Protein AF-A0A7Y5UT46-F1 (afdb_monomer)

Radius of gyration: 18.59 Å; Cα contacts (8 Å, |Δi|>4): 568; chains: 1; bounding box: 42×42×52 Å

Nearest PDB structures (foldseek):
  1jqe-assembly1_A  TM=3.573E-01  e=1.215E-02  Homo sapiens
  2ifu-assembly4_D  TM=5.008E-01  e=1.917E+00  Danio rerio
  4l28-assembly1_C  TM=3.908E-01  e=3.445E+00  Homo sapiens
  3pc3-assembly1_A  TM=3.749E-01  e=6.191E+00  Drosophila melanogaster
  4coo-assembly1_A  TM=2.988E-01  e=4.743E+00  Homo sapiens

Secondary structure (DSSP, 8-state):
-PPPGGGG-----TT---SS-HHHHHHHHHIIIII--SSSEEEEE--TTSHHHHHHHHHHHHH-TT-S--EEEEE--B--HHHHTTS---PPTT-B-HHHHHHHTTT-TTTEEEEE-BPP----TT-THIIIII----TTPPBP---S---EEEEEESS--SHHHHHHHHHHHGGGBPTTT-EEEETTTT-TT-THHHHHHHTTGGGEEEEEE-SSSS-EEEEE-SPPPHHHHHTS-S-GGG--HHHHHHHHHHHHHHHHHTT-HHHHHHHHHHHHHHHHHTT-HHHHHHHHHHHHTT-S-TT--

pLDDT: mean 93.0, std 8.54, range [52.56, 98.88]

Mean predicted aligned error: 4.19 Å

Structure (mmCIF, N/CA/C/O backbone):
data_AF-A0A7Y5UT46-F1
#
_entry.id   AF-A0A7Y5UT46-F1
#
loop_
_atom_site.group_PDB
_atom_site.id
_atom_site.type_symbol
_atom_site.label_atom_id
_atom_site.label_alt_id
_atom_site.label_comp_id
_atom_site.label_asym_id
_atom_site.label_entity_id
_atom_site.label_seq_id
_atom_site.pdbx_PDB_ins_code
_atom_site.Cartn_x
_atom_site.Cartn_y
_atom_site.Cartn_z
_atom_site.occupancy
_atom_site.B_iso_or_equiv
_atom_site.auth_seq_id
_atom_site.auth_comp_id
_atom_site.auth_asym_id
_atom_site.auth_atom_id
_atom_site.pdbx_PDB_model_num
ATOM 1 N N . MET A 1 1 ? -13.736 21.724 -7.686 1.00 54.66 1 MET A N 1
ATOM 2 C CA . MET A 1 1 ? -13.590 20.339 -7.199 1.00 54.66 1 MET A CA 1
ATOM 3 C C . MET A 1 1 ? -14.747 20.052 -6.265 1.00 54.66 1 MET A C 1
ATOM 5 O O . MET A 1 1 ? -15.107 20.945 -5.501 1.00 54.66 1 MET A O 1
ATOM 9 N N . LYS A 1 2 ? -15.369 18.870 -6.353 1.00 62.28 2 LYS A N 1
ATOM 10 C CA . LYS A 1 2 ? -16.286 18.427 -5.295 1.00 62.28 2 LYS A CA 1
ATOM 11 C C . LYS A 1 2 ? -15.441 18.244 -4.038 1.00 62.28 2 LYS A C 1
ATOM 13 O O . LYS A 1 2 ? -14.390 17.622 -4.093 1.00 62.28 2 LYS A O 1
ATOM 18 N N . ARG A 1 3 ? -15.865 18.849 -2.936 1.00 80.06 3 ARG A N 1
ATOM 19 C CA . ARG A 1 3 ? -15.143 18.780 -1.670 1.00 80.06 3 ARG A CA 1
ATOM 20 C C . ARG A 1 3 ? -15.202 17.339 -1.153 1.00 80.06 3 ARG A C 1
ATOM 22 O O . ARG A 1 3 ? -16.297 16.804 -0.995 1.00 80.06 3 ARG A O 1
ATOM 29 N N . THR A 1 4 ? -14.050 16.704 -0.944 1.00 90.12 4 THR A N 1
ATOM 30 C CA . THR A 1 4 ? -13.992 15.321 -0.451 1.00 90.12 4 THR A CA 1
ATOM 31 C C . THR A 1 4 ? -14.428 15.256 1.019 1.00 90.12 4 THR A C 1
ATOM 33 O O . THR A 1 4 ? -14.221 16.232 1.753 1.00 90.12 4 THR A O 1
ATOM 36 N N . PRO A 1 5 ? -15.007 14.138 1.496 1.00 91.12 5 PRO A N 1
ATOM 37 C CA . PRO A 1 5 ? -15.435 14.005 2.892 1.00 91.12 5 PRO A CA 1
ATOM 38 C C . PRO A 1 5 ? -14.303 14.220 3.910 1.00 91.12 5 PRO A C 1
ATOM 40 O O . PRO A 1 5 ? -14.518 14.839 4.950 1.00 91.12 5 PRO A O 1
ATOM 43 N N . TRP A 1 6 ? -13.086 13.774 3.584 1.00 93.56 6 TRP A N 1
ATOM 44 C CA . TRP A 1 6 ? -11.901 13.921 4.436 1.00 93.56 6 TRP A CA 1
ATOM 45 C C . TRP A 1 6 ? -11.276 15.320 4.401 1.00 93.56 6 TRP A C 1
ATOM 47 O O . TRP A 1 6 ? -10.472 15.646 5.264 1.00 93.56 6 TRP A O 1
ATOM 57 N N . SER A 1 7 ? -11.655 16.199 3.467 1.00 87.44 7 SER A N 1
ATOM 58 C CA . SER A 1 7 ? -11.121 17.576 3.427 1.00 87.44 7 SER A CA 1
ATOM 59 C C . SER A 1 7 ? -11.486 18.421 4.656 1.00 87.44 7 SER A C 1
ATOM 61 O O . SER A 1 7 ? -10.862 19.450 4.907 1.00 87.44 7 SER A O 1
ATOM 63 N N . ALA A 1 8 ? -12.525 18.024 5.394 1.00 81.88 8 ALA A N 1
ATOM 64 C CA . ALA A 1 8 ? -12.925 18.648 6.651 1.00 81.88 8 ALA A CA 1
ATOM 65 C C . ALA A 1 8 ? -12.247 18.011 7.876 1.00 81.88 8 ALA A C 1
ATOM 67 O O . ALA A 1 8 ? -12.458 18.485 8.989 1.00 81.88 8 ALA A O 1
ATOM 68 N N . ASP A 1 9 ? -11.475 16.940 7.685 1.00 80.50 9 ASP A N 1
ATOM 69 C CA . ASP A 1 9 ? -10.826 16.217 8.766 1.00 80.50 9 ASP A CA 1
ATOM 70 C C . ASP A 1 9 ? -9.501 16.904 9.150 1.00 80.50 9 ASP A C 1
ATOM 72 O O . ASP A 1 9 ? -8.590 17.000 8.313 1.00 80.50 9 ASP A O 1
ATOM 76 N N . PRO A 1 10 ? -9.378 17.423 10.387 1.00 72.88 10 PRO A N 1
ATOM 77 C CA . PRO A 1 10 ? -8.214 18.189 10.803 1.00 72.88 10 PRO A CA 1
ATOM 78 C C . PRO A 1 10 ? -7.013 17.307 11.164 1.00 72.88 10 PRO A C 1
ATOM 80 O O . PRO A 1 10 ? -6.005 17.875 11.579 1.00 72.88 10 PRO A O 1
ATOM 83 N N . SER A 1 11 ? -7.094 15.972 11.037 1.00 74.38 11 SER A N 1
ATOM 84 C CA . SER A 1 11 ? -6.019 15.073 11.467 1.00 74.38 11 SER A CA 1
ATOM 85 C C . SER A 1 11 ? -4.664 15.442 10.853 1.00 74.38 11 SER A C 1
ATOM 87 O O . SER A 1 11 ? -4.517 15.757 9.661 1.00 74.38 11 SER A O 1
ATOM 89 N N . ARG A 1 12 ? -3.659 15.437 11.726 1.00 75.94 12 ARG A N 1
ATOM 90 C CA . ARG A 1 12 ? -2.253 15.688 11.430 1.00 75.94 12 ARG A CA 1
ATOM 91 C C . ARG A 1 12 ? -1.448 14.740 12.296 1.00 75.94 12 ARG A C 1
ATOM 93 O O . ARG A 1 12 ? -1.655 14.703 13.502 1.00 75.94 12 ARG A O 1
ATOM 100 N N . VAL A 1 13 ? -0.466 14.069 11.707 1.00 81.38 13 VAL A N 1
ATOM 101 C CA . VAL A 1 13 ? 0.446 13.175 12.447 1.00 81.38 13 VAL A CA 1
ATOM 102 C C . VAL A 1 13 ? 1.475 13.932 13.303 1.00 81.38 13 VAL A C 1
ATOM 104 O O . VAL A 1 13 ? 2.419 13.339 13.815 1.00 81.38 13 VAL A O 1
ATOM 107 N N . GLY A 1 14 ? 1.300 15.250 13.466 1.00 81.31 14 GLY A N 1
ATOM 108 C CA . GLY A 1 14 ? 2.169 16.114 14.258 1.00 81.31 14 GLY A CA 1
ATOM 109 C C . GLY A 1 14 ? 3.625 16.043 13.802 1.00 81.31 14 GLY A C 1
ATOM 110 O O . GLY A 1 14 ? 3.933 16.315 12.643 1.00 81.31 14 GLY A O 1
ATOM 111 N N . GLU A 1 15 ? 4.498 15.689 14.742 1.00 84.81 15 GLU A N 1
ATOM 112 C CA . GLU A 1 15 ? 5.952 15.602 14.572 1.00 84.81 15 GLU A CA 1
ATOM 113 C C . GLU A 1 15 ? 6.430 14.252 14.017 1.00 84.81 15 GLU A C 1
ATOM 115 O O . GLU A 1 15 ? 7.624 14.088 13.779 1.00 84.81 15 GLU A O 1
ATOM 120 N N . ILE A 1 16 ? 5.533 13.277 13.815 1.00 94.50 16 ILE A N 1
ATOM 121 C CA . ILE A 1 16 ? 5.910 11.955 13.306 1.00 94.50 16 ILE A CA 1
ATOM 122 C C . ILE A 1 16 ? 6.376 12.106 11.853 1.00 94.50 16 ILE A C 1
ATOM 124 O O . ILE A 1 16 ? 5.564 12.479 10.995 1.00 94.50 16 ILE A O 1
ATOM 128 N N . PRO A 1 17 ? 7.643 11.788 11.527 1.00 95.12 17 PRO A N 1
ATOM 129 C CA . PRO A 1 17 ? 8.081 11.806 10.143 1.00 95.12 17 PRO A CA 1
ATOM 130 C C . PRO A 1 17 ? 7.271 10.798 9.328 1.00 95.12 17 PRO A C 1
ATOM 132 O O . PRO A 1 17 ? 7.061 9.656 9.743 1.00 95.12 17 PRO A O 1
ATOM 135 N N . THR A 1 18 ? 6.788 11.223 8.164 1.00 94.75 18 THR A N 1
ATOM 136 C CA . THR A 1 18 ? 5.973 10.372 7.301 1.00 94.75 18 THR A CA 1
ATOM 137 C C . THR A 1 18 ? 6.134 10.731 5.828 1.00 94.75 18 THR A C 1
ATOM 139 O O . THR A 1 18 ? 6.461 11.869 5.493 1.00 94.75 18 THR A O 1
ATOM 142 N N . MET A 1 19 ? 5.886 9.755 4.953 1.00 93.44 19 MET A N 1
ATOM 143 C CA . MET A 1 19 ? 5.909 9.923 3.496 1.00 93.44 19 MET A CA 1
ATOM 144 C C . MET A 1 19 ? 4.505 10.062 2.887 1.00 93.44 19 MET A C 1
ATOM 146 O O . MET A 1 19 ? 4.391 10.298 1.687 1.00 93.44 19 MET A O 1
ATOM 150 N N . ILE A 1 20 ? 3.440 9.988 3.697 1.00 94.38 20 ILE A N 1
ATOM 151 C CA . ILE A 1 20 ? 2.074 10.255 3.230 1.00 94.38 20 ILE A CA 1
ATOM 152 C C . ILE A 1 20 ? 1.758 11.750 3.216 1.00 94.38 20 ILE A C 1
ATOM 154 O O . ILE A 1 20 ? 2.126 12.519 4.113 1.00 94.38 20 ILE A O 1
ATOM 158 N N . SER A 1 21 ? 1.012 12.167 2.199 1.00 94.12 21 SER A N 1
ATOM 159 C CA . SER A 1 21 ? 0.551 13.544 2.053 1.00 94.12 21 SER A CA 1
ATOM 160 C C . SER A 1 21 ? -0.389 13.973 3.186 1.00 94.12 21 SER A C 1
ATOM 162 O O . SER A 1 21 ? -1.015 13.162 3.869 1.00 94.12 21 SER A O 1
ATOM 164 N N . ARG A 1 22 ? -0.579 15.290 3.345 1.00 92.81 22 ARG A N 1
ATOM 165 C CA . ARG A 1 22 ? -1.589 15.830 4.276 1.00 92.81 22 ARG A CA 1
ATOM 166 C C . ARG A 1 22 ? -3.005 15.359 3.953 1.00 92.81 22 ARG A C 1
ATOM 168 O O . ARG A 1 22 ? -3.825 15.255 4.858 1.00 92.81 22 ARG A O 1
ATOM 175 N N . GLU A 1 23 ? -3.301 15.132 2.675 1.00 94.50 23 GLU A N 1
ATOM 176 C CA . GLU A 1 23 ? -4.603 14.608 2.276 1.00 94.50 23 GLU A CA 1
ATOM 177 C C . GLU A 1 23 ? -4.755 13.147 2.691 1.00 94.50 23 GLU A C 1
ATOM 179 O O . GLU A 1 23 ? -5.797 12.788 3.225 1.00 94.50 23 GLU A O 1
ATOM 184 N N . GLU A 1 24 ? -3.721 12.326 2.507 1.00 96.44 24 GLU A N 1
ATOM 185 C CA . GLU A 1 24 ? -3.727 10.927 2.940 1.00 96.44 24 GLU A CA 1
ATOM 186 C C . GLU A 1 24 ? -3.838 10.797 4.459 1.00 96.44 24 GLU A C 1
ATOM 188 O O . GLU A 1 24 ? -4.589 9.952 4.930 1.00 96.44 24 GLU A O 1
ATOM 193 N N . GLN A 1 25 ? -3.200 11.681 5.231 1.00 96.62 25 GLN A N 1
ATOM 194 C CA . GLN A 1 25 ? -3.382 11.732 6.688 1.00 96.62 25 GLN A CA 1
ATOM 195 C C . GLN A 1 25 ? -4.853 11.968 7.068 1.00 96.62 25 GLN A C 1
ATOM 197 O O . GLN A 1 25 ? -5.456 11.173 7.792 1.00 96.62 25 GLN A O 1
ATOM 202 N N . SER A 1 26 ? -5.464 13.026 6.520 1.00 96.25 26 SER A N 1
ATOM 203 C CA . SER A 1 26 ? -6.887 13.325 6.726 1.00 96.25 26 SER A CA 1
ATOM 204 C C . SER A 1 26 ? -7.791 12.185 6.231 1.00 96.25 26 SER A C 1
ATOM 206 O O . SER A 1 26 ? -8.792 11.864 6.872 1.00 96.25 26 SER A O 1
ATOM 208 N N . TYR A 1 27 ? -7.442 11.552 5.106 1.00 97.69 27 TYR A N 1
ATOM 209 C CA . TYR A 1 27 ? -8.176 10.426 4.536 1.00 97.69 27 TYR A CA 1
ATOM 210 C C . TYR A 1 27 ? -8.149 9.199 5.445 1.00 97.69 27 TYR A C 1
ATOM 212 O O . TYR A 1 27 ? -9.208 8.652 5.731 1.00 97.69 27 TYR A O 1
ATOM 220 N N . LEU A 1 28 ? -6.976 8.783 5.924 1.00 98.31 28 LEU A N 1
ATOM 221 C CA . LEU A 1 28 ? -6.819 7.597 6.767 1.00 98.31 28 LEU A CA 1
ATOM 222 C C . LEU A 1 28 ? -7.512 7.769 8.124 1.00 98.31 28 LEU A C 1
ATOM 224 O O . LEU A 1 28 ? -8.179 6.844 8.589 1.00 98.31 28 LEU A O 1
ATOM 228 N N . HIS A 1 29 ? -7.452 8.965 8.715 1.00 98.00 29 HIS A N 1
ATOM 229 C CA . HIS A 1 29 ? -8.226 9.263 9.919 1.00 98.00 29 HIS A CA 1
ATOM 230 C C . HIS A 1 29 ? -9.735 9.202 9.656 1.00 98.00 29 HIS A C 1
ATOM 232 O O . HIS A 1 29 ? -10.470 8.503 10.359 1.00 98.00 29 HIS A O 1
ATOM 238 N N . TRP A 1 30 ? -10.214 9.860 8.596 1.00 97.81 30 TRP A N 1
ATOM 239 C CA . TRP A 1 30 ? -11.621 9.799 8.201 1.00 97.81 30 TRP A CA 1
ATOM 240 C C . TRP A 1 30 ? -12.082 8.364 7.898 1.00 97.81 30 TRP A C 1
ATOM 242 O O . TRP A 1 30 ? -13.202 7.986 8.256 1.00 97.81 30 TRP A O 1
ATOM 252 N N . LEU A 1 31 ? -11.227 7.559 7.266 1.00 98.19 31 LEU A N 1
ATOM 253 C CA . LEU A 1 31 ? -11.483 6.168 6.919 1.00 98.19 31 LEU A CA 1
ATOM 254 C C . LEU A 1 31 ? -11.697 5.333 8.187 1.00 98.19 31 LEU A C 1
ATOM 256 O O . LEU A 1 31 ? -12.746 4.702 8.327 1.00 98.19 31 LEU A O 1
ATOM 260 N N . GLY A 1 32 ? -10.757 5.397 9.136 1.00 97.81 32 GLY A N 1
ATOM 261 C CA . GLY A 1 32 ? -10.873 4.722 10.431 1.00 97.81 32 GLY A CA 1
ATOM 262 C C . GLY A 1 32 ? -12.073 5.207 11.250 1.00 97.81 32 GLY A C 1
ATOM 263 O O . GLY A 1 32 ? -12.734 4.413 11.911 1.00 97.81 32 GLY A O 1
ATOM 264 N N . ARG A 1 33 ? -12.414 6.499 11.161 1.00 97.44 33 ARG A N 1
ATOM 265 C CA . ARG A 1 33 ? -13.532 7.089 11.912 1.00 97.44 33 ARG A CA 1
ATOM 266 C C . ARG A 1 33 ? -14.907 6.738 11.361 1.00 97.44 33 ARG A C 1
ATOM 268 O O . ARG A 1 33 ? -15.854 6.596 12.129 1.00 97.44 33 ARG A O 1
ATOM 275 N N . THR A 1 34 ? -15.049 6.694 10.038 1.00 96.94 34 THR A N 1
ATOM 276 C CA . THR A 1 34 ? -16.374 6.705 9.390 1.00 96.94 34 THR A CA 1
ATOM 277 C C . THR A 1 34 ? -16.669 5.478 8.544 1.00 96.94 34 THR A C 1
ATOM 279 O O . THR A 1 34 ? -17.839 5.141 8.365 1.00 96.94 34 THR A O 1
ATOM 282 N N . GLN A 1 35 ? -15.638 4.827 8.001 1.00 97.81 35 GLN A N 1
ATOM 283 C CA . GLN A 1 35 ? -15.809 3.681 7.110 1.00 97.81 35 GLN A CA 1
ATOM 284 C C . GLN A 1 35 ? -15.605 2.358 7.832 1.00 97.81 35 GLN A C 1
ATOM 286 O O . GLN A 1 35 ? -16.282 1.396 7.482 1.00 97.81 35 GLN A O 1
ATOM 291 N N . TRP A 1 36 ? -14.737 2.321 8.844 1.00 98.31 36 TRP A N 1
ATOM 292 C CA . TRP A 1 36 ? -14.593 1.159 9.712 1.00 98.31 36 TRP A CA 1
ATOM 293 C C . TRP A 1 36 ? -15.792 1.015 10.661 1.00 98.31 36 TRP A C 1
ATOM 295 O O . TRP A 1 36 ? -16.186 1.943 11.374 1.00 98.31 36 TRP A O 1
ATOM 305 N N . ARG A 1 37 ? -16.399 -0.170 10.661 1.00 97.38 37 ARG A N 1
ATOM 306 C CA . ARG A 1 37 ? -17.644 -0.499 11.361 1.00 97.38 37 ARG A CA 1
ATOM 307 C C . ARG A 1 37 ? -17.446 -1.484 12.504 1.00 97.38 37 ARG A C 1
ATOM 309 O O . ARG A 1 37 ? -18.444 -1.817 13.139 1.00 97.38 37 ARG A O 1
ATOM 316 N N . ASP A 1 38 ? -16.207 -1.867 12.804 1.00 97.75 38 ASP A N 1
ATOM 317 C CA . ASP A 1 38 ? -15.870 -2.882 13.809 1.00 97.75 38 ASP A CA 1
ATOM 318 C C . ASP A 1 38 ? -16.465 -4.265 13.464 1.00 97.75 38 ASP A C 1
ATOM 320 O O . ASP A 1 38 ? -16.885 -5.026 14.331 1.00 97.75 38 ASP A O 1
ATOM 324 N N . GLN A 1 39 ? -16.523 -4.586 12.166 1.00 96.75 39 GLN A N 1
ATOM 325 C CA . GLN A 1 39 ? -16.901 -5.904 11.632 1.00 96.75 39 GLN A CA 1
ATOM 326 C C . GLN A 1 39 ? -15.683 -6.784 11.315 1.00 96.75 39 GLN A C 1
ATOM 328 O O . GLN A 1 39 ? -15.845 -7.911 10.846 1.00 96.75 39 GLN A O 1
ATOM 333 N N . GLY A 1 40 ? -14.483 -6.257 11.548 1.00 97.94 40 GLY A N 1
ATOM 334 C CA . GLY A 1 40 ? -13.207 -6.933 11.401 1.00 97.94 40 GLY A CA 1
ATOM 335 C C . GLY A 1 40 ? -12.044 -6.009 11.749 1.00 97.94 40 GLY A C 1
ATOM 336 O O . GLY A 1 40 ? -12.226 -4.817 12.019 1.00 97.94 40 GLY A O 1
ATOM 337 N N . HIS A 1 41 ? -10.838 -6.564 11.739 1.00 98.62 41 HIS A N 1
ATOM 338 C CA . HIS A 1 41 ? -9.609 -5.825 12.009 1.00 98.62 41 HIS A CA 1
ATOM 339 C C . HIS A 1 41 ? -9.274 -4.846 10.890 1.00 98.62 41 HIS A C 1
ATOM 341 O O . HIS A 1 41 ? -9.640 -5.037 9.726 1.00 98.62 41 HIS A O 1
ATOM 347 N N . VAL A 1 42 ? -8.523 -3.813 11.257 1.00 98.81 42 VAL A N 1
ATOM 348 C CA . VAL A 1 42 ? -7.741 -3.044 10.291 1.00 98.81 42 VAL A CA 1
ATOM 349 C C . VAL A 1 42 ? -6.355 -3.674 10.252 1.00 98.81 42 VAL A C 1
ATOM 351 O O . VAL A 1 42 ? -5.756 -3.896 11.301 1.00 98.81 42 VAL A O 1
ATOM 354 N N . VAL A 1 43 ? -5.859 -3.991 9.063 1.00 98.81 43 VAL A N 1
ATOM 355 C CA . VAL A 1 43 ? -4.526 -4.552 8.837 1.00 98.81 43 VAL A CA 1
ATOM 356 C C . VAL A 1 43 ? -3.727 -3.558 8.015 1.00 98.81 43 VAL A C 1
ATOM 358 O O . VAL A 1 43 ? -4.121 -3.226 6.904 1.00 98.81 43 VAL A O 1
ATOM 361 N N . GLU A 1 44 ? -2.616 -3.086 8.559 1.00 98.81 44 GLU A N 1
ATOM 362 C CA . GLU A 1 44 ? -1.668 -2.193 7.906 1.00 98.81 44 GLU A CA 1
ATOM 363 C C . GLU A 1 44 ? -0.362 -2.936 7.631 1.00 98.81 44 GLU A C 1
ATOM 365 O O . GLU A 1 44 ? 0.232 -3.542 8.524 1.00 98.81 44 GLU A O 1
ATOM 370 N N . ILE A 1 45 ? 0.094 -2.861 6.386 1.00 98.19 45 ILE A N 1
ATOM 371 C CA . ILE A 1 45 ? 1.372 -3.403 5.939 1.00 98.19 45 ILE A CA 1
ATOM 372 C C . ILE A 1 45 ? 2.287 -2.222 5.641 1.00 98.19 45 ILE A C 1
ATOM 374 O O . ILE A 1 45 ? 1.953 -1.439 4.757 1.00 98.19 45 ILE A O 1
ATOM 378 N N . GLY A 1 46 ? 3.434 -2.121 6.313 1.00 96.69 46 GLY A N 1
ATOM 379 C CA . GLY A 1 46 ? 4.430 -1.063 6.096 1.00 96.69 46 GLY A CA 1
ATOM 380 C C . GLY A 1 46 ? 4.114 0.285 6.761 1.00 96.69 46 GLY A C 1
ATOM 381 O O . GLY A 1 46 ? 3.956 1.269 6.052 1.00 96.69 46 GLY A O 1
ATOM 382 N N . PRO A 1 47 ? 4.032 0.373 8.099 1.00 96.94 47 PRO A N 1
ATOM 383 C CA . PRO A 1 47 ? 3.774 1.618 8.835 1.00 96.94 47 PRO A CA 1
ATOM 384 C C . PRO A 1 47 ? 4.920 2.646 8.851 1.00 96.94 47 PRO A C 1
ATOM 386 O O . PRO A 1 47 ? 4.708 3.803 9.240 1.00 96.94 47 PRO A O 1
ATOM 389 N N . TRP A 1 48 ? 6.156 2.217 8.563 1.00 96.94 48 TRP A N 1
ATOM 390 C CA . TRP A 1 48 ? 7.382 2.971 8.851 1.00 96.94 48 TRP A CA 1
ATOM 391 C C . TRP A 1 48 ? 7.371 3.585 10.270 1.00 96.94 48 TRP A C 1
ATOM 393 O O . TRP A 1 48 ? 7.165 2.879 11.253 1.00 96.94 48 TRP A O 1
ATOM 403 N N . LEU A 1 49 ? 7.567 4.899 10.415 1.00 97.75 49 LEU A N 1
ATOM 404 C CA . LEU A 1 49 ? 7.586 5.593 11.709 1.00 97.75 49 LEU A CA 1
ATOM 405 C C . LEU A 1 49 ? 6.193 5.864 12.306 1.00 97.75 49 LEU A C 1
ATOM 407 O O . LEU A 1 49 ? 6.115 6.484 13.367 1.00 97.75 49 LEU A O 1
ATOM 411 N N . GLY A 1 50 ? 5.118 5.371 11.678 1.00 97.81 50 GLY A N 1
ATOM 412 C CA . GLY A 1 50 ? 3.778 5.294 12.267 1.00 97.81 50 GLY A CA 1
ATOM 413 C C . GLY A 1 50 ? 2.840 6.447 11.925 1.00 97.81 50 GLY A C 1
ATOM 414 O O . GLY A 1 50 ? 1.828 6.620 12.598 1.00 97.81 50 GLY A O 1
ATOM 415 N N . GLY A 1 51 ? 3.139 7.245 10.895 1.00 97.38 51 GLY A N 1
ATOM 416 C CA . GLY A 1 51 ? 2.266 8.350 10.481 1.00 97.38 51 GLY A CA 1
ATOM 417 C C . GLY A 1 51 ? 0.869 7.870 10.062 1.00 97.38 51 GLY A C 1
ATOM 418 O O . GLY A 1 51 ? -0.138 8.304 10.619 1.00 97.38 51 GLY A O 1
ATOM 419 N N . SER A 1 52 ? 0.795 6.924 9.128 1.00 97.88 52 SER A N 1
ATOM 420 C CA . SER A 1 52 ? -0.468 6.298 8.716 1.00 97.88 52 SER A CA 1
ATOM 421 C C . SER A 1 52 ? -1.143 5.548 9.866 1.00 97.88 52 SER A C 1
ATOM 423 O O . SER A 1 52 ? -2.347 5.714 10.082 1.00 97.88 52 SER A O 1
ATOM 425 N N . THR A 1 53 ? -0.358 4.813 10.658 1.00 98.50 53 THR A N 1
ATOM 426 C CA . THR A 1 53 ? -0.829 4.093 11.845 1.00 98.50 53 THR A CA 1
ATOM 427 C C . THR A 1 53 ? -1.522 5.024 12.835 1.00 98.50 53 THR A C 1
ATOM 429 O O . THR A 1 53 ? -2.605 4.705 13.322 1.00 98.50 53 THR A O 1
ATOM 432 N N . ARG A 1 54 ? -0.934 6.197 13.111 1.00 97.44 54 ARG A N 1
ATOM 433 C CA . ARG A 1 54 ? -1.503 7.207 14.010 1.00 97.44 54 ARG A CA 1
ATOM 434 C C . ARG A 1 54 ? -2.846 7.705 13.495 1.00 97.44 54 ARG A C 1
ATOM 436 O O . ARG A 1 54 ? -3.812 7.695 14.252 1.00 97.44 54 ARG A O 1
ATOM 443 N N . CYS A 1 55 ? -2.927 8.069 12.214 1.00 97.62 55 CYS A N 1
ATOM 444 C CA . CYS A 1 55 ? -4.179 8.506 11.598 1.00 97.62 55 CYS A CA 1
ATOM 445 C C . CYS A 1 55 ? -5.275 7.441 11.721 1.00 97.62 55 CYS A C 1
ATOM 447 O O . CYS A 1 55 ? -6.379 7.755 12.165 1.00 97.62 55 CYS A O 1
ATOM 449 N N . LEU A 1 56 ? -4.976 6.187 11.364 1.00 98.25 56 LEU A N 1
ATOM 450 C CA . LEU A 1 56 ? -5.934 5.084 11.460 1.00 98.25 56 LEU A CA 1
ATOM 451 C C . LEU A 1 56 ? -6.374 4.847 12.909 1.00 98.25 56 LEU A C 1
ATOM 453 O O . LEU A 1 56 ? -7.573 4.794 13.173 1.00 98.25 56 LEU A O 1
ATOM 457 N N . ALA A 1 57 ? -5.430 4.748 13.848 1.00 97.50 57 ALA A N 1
ATOM 458 C CA . ALA A 1 57 ? -5.723 4.479 15.252 1.00 97.50 57 ALA A CA 1
ATOM 459 C C . ALA A 1 57 ? -6.568 5.587 15.899 1.00 97.50 57 ALA A C 1
ATOM 461 O O . ALA A 1 57 ? -7.571 5.285 16.547 1.00 97.50 57 ALA A O 1
ATOM 462 N N . GLU A 1 58 ? -6.212 6.858 15.691 1.00 96.62 58 GLU A N 1
ATOM 463 C CA . GLU A 1 58 ? -6.986 8.002 16.189 1.00 96.62 58 GLU A CA 1
ATOM 464 C C . GLU A 1 58 ? -8.381 8.049 15.556 1.00 96.62 58 GLU A C 1
ATOM 466 O O . GLU A 1 58 ? -9.372 8.241 16.261 1.00 96.62 58 GLU A O 1
ATOM 471 N N . GLY A 1 59 ? -8.479 7.789 14.248 1.00 96.94 59 GLY A N 1
ATOM 472 C CA . GLY A 1 59 ? -9.758 7.720 13.548 1.00 96.94 59 GLY A CA 1
ATOM 473 C C . GLY A 1 59 ? -10.663 6.637 14.132 1.00 96.94 59 GLY A C 1
ATOM 474 O O . GLY A 1 59 ? -11.812 6.906 14.487 1.00 96.94 59 GLY A O 1
ATOM 475 N N . MET A 1 60 ? -10.130 5.425 14.299 1.00 97.62 60 MET A N 1
ATOM 476 C CA . MET A 1 60 ? -10.835 4.298 14.915 1.00 97.62 60 MET A CA 1
ATOM 477 C C . MET A 1 60 ? -11.308 4.628 16.335 1.00 97.62 60 MET A C 1
ATOM 479 O O . MET A 1 60 ? -12.468 4.376 16.657 1.00 97.62 60 MET A O 1
ATOM 483 N N . LEU A 1 61 ? -10.453 5.224 17.174 1.00 96.31 61 LEU A N 1
ATOM 484 C CA . LEU A 1 61 ? -10.809 5.628 18.540 1.00 96.31 61 LEU A CA 1
ATOM 485 C C . LEU A 1 61 ? -11.892 6.711 18.561 1.00 96.31 61 LEU A C 1
ATOM 487 O O . LEU A 1 61 ? -12.829 6.619 19.351 1.00 96.31 61 LEU A O 1
ATOM 491 N N . ALA A 1 62 ? -11.806 7.701 17.672 1.00 95.69 62 ALA A N 1
ATOM 492 C CA . ALA A 1 62 ? -12.798 8.765 17.558 1.00 95.69 62 ALA A CA 1
ATOM 493 C C . ALA A 1 62 ? -14.165 8.250 17.080 1.00 95.69 62 ALA A C 1
ATOM 495 O O . ALA A 1 62 ? -15.200 8.779 17.482 1.00 95.69 62 ALA A O 1
ATOM 496 N N . GLY A 1 63 ? -14.185 7.240 16.205 1.00 96.06 63 GLY A N 1
ATOM 497 C CA . GLY A 1 63 ? -15.421 6.645 15.697 1.00 96.06 63 GLY A CA 1
ATOM 498 C C . GLY A 1 63 ? -16.029 5.610 16.644 1.00 96.06 63 GLY A C 1
ATOM 499 O O . GLY A 1 63 ? -17.252 5.532 16.780 1.00 96.06 63 GLY A O 1
ATOM 500 N N . LYS A 1 64 ? -15.182 4.784 17.271 1.00 96.50 64 LYS A N 1
ATOM 501 C CA . LYS A 1 64 ? -15.578 3.634 18.095 1.00 96.50 64 LYS A CA 1
ATOM 502 C C . LYS A 1 64 ? -14.576 3.385 19.237 1.00 96.50 64 LYS A C 1
ATOM 504 O O . LYS A 1 64 ? -13.783 2.444 19.171 1.00 96.50 64 LYS A O 1
ATOM 509 N N . PRO A 1 65 ? -14.635 4.165 20.330 1.00 93.50 65 PRO A N 1
ATOM 510 C CA . PRO A 1 65 ? -13.662 4.061 21.421 1.00 93.50 65 PRO A CA 1
ATOM 511 C C . PRO A 1 65 ? -13.661 2.680 22.099 1.00 93.50 65 PRO A C 1
ATOM 513 O O . PRO A 1 65 ? -12.602 2.180 22.464 1.00 93.50 65 PRO A O 1
ATOM 516 N N . ALA A 1 66 ? -14.826 2.027 22.187 1.00 93.62 66 ALA A N 1
ATOM 517 C CA . ALA A 1 66 ? -15.013 0.715 22.816 1.00 93.62 66 ALA A CA 1
ATOM 518 C C . ALA A 1 66 ? -15.078 -0.459 21.812 1.00 93.62 66 ALA A C 1
ATOM 520 O O . ALA A 1 66 ? -15.684 -1.488 22.103 1.00 93.62 66 ALA A O 1
ATOM 521 N N . ALA A 1 67 ? -14.516 -0.302 20.610 1.00 95.19 67 ALA A N 1
ATOM 522 C CA . ALA A 1 67 ? -14.543 -1.350 19.590 1.00 95.19 67 ALA A CA 1
ATOM 523 C C . ALA A 1 67 ? -13.715 -2.586 19.963 1.00 95.19 67 ALA A C 1
ATOM 525 O O . ALA A 1 67 ? -12.639 -2.454 20.558 1.00 95.19 67 ALA A O 1
ATOM 526 N N . ARG A 1 68 ? -14.183 -3.758 19.518 1.00 95.69 68 ARG A N 1
ATOM 527 C CA . ARG A 1 68 ? -13.544 -5.062 19.744 1.00 95.69 68 ARG A CA 1
ATOM 528 C C . ARG A 1 68 ? -12.288 -5.241 18.895 1.00 95.69 68 ARG A C 1
ATOM 530 O O . ARG A 1 68 ? -11.268 -5.690 19.412 1.00 95.69 68 ARG A O 1
ATOM 537 N N . HIS A 1 69 ? -12.360 -4.947 17.599 1.00 97.75 69 HIS A N 1
ATOM 538 C CA . HIS A 1 69 ? -11.265 -5.244 16.682 1.00 97.75 69 HIS A CA 1
ATOM 539 C C . HIS A 1 69 ? -10.182 -4.159 16.737 1.00 97.75 69 HIS A C 1
ATOM 541 O O . HIS A 1 69 ? -10.415 -2.993 17.076 1.00 97.75 69 HIS A O 1
ATOM 547 N N . ARG A 1 70 ? -8.953 -4.565 16.426 1.00 97.94 70 ARG A N 1
ATOM 548 C CA . ARG A 1 70 ? -7.733 -3.761 16.595 1.00 97.94 70 ARG A CA 1
ATOM 549 C C . ARG A 1 70 ? -7.089 -3.431 15.251 1.00 97.94 70 ARG A C 1
ATOM 551 O O . ARG A 1 70 ? -7.423 -4.035 14.232 1.00 97.94 70 ARG A O 1
ATOM 558 N N . LEU A 1 71 ? -6.153 -2.487 15.278 1.00 98.69 71 LEU A N 1
ATOM 559 C CA . LEU A 1 71 ? -5.254 -2.184 14.169 1.00 98.69 71 LEU A CA 1
ATOM 560 C C . LEU A 1 71 ? -4.022 -3.089 14.271 1.00 98.69 71 LEU A C 1
ATOM 562 O O . LEU A 1 71 ? -3.221 -2.934 15.188 1.00 98.69 71 LEU A O 1
ATOM 566 N N . HIS A 1 72 ? -3.884 -4.049 13.363 1.00 98.75 72 HIS A N 1
ATOM 567 C CA . HIS A 1 72 ? -2.713 -4.915 13.270 1.00 98.75 72 HIS A CA 1
ATOM 568 C C . HIS A 1 72 ? -1.732 -4.319 12.273 1.00 98.75 72 HIS A C 1
ATOM 570 O O . HIS A 1 72 ? -2.091 -4.072 11.127 1.00 98.75 72 HIS A O 1
ATOM 576 N N . VAL A 1 73 ? -0.502 -4.104 12.713 1.00 98.44 73 VAL A N 1
ATOM 577 C CA . VAL A 1 73 ? 0.531 -3.414 11.952 1.00 98.44 73 VAL A CA 1
ATOM 578 C C . VAL A 1 73 ? 1.696 -4.363 11.733 1.00 98.44 73 VAL A C 1
ATOM 580 O O . VAL A 1 73 ? 2.211 -4.923 12.700 1.00 98.44 73 VAL A O 1
ATOM 583 N N . PHE A 1 74 ? 2.113 -4.524 10.481 1.00 98.00 74 PHE A N 1
ATOM 584 C CA . PHE A 1 74 ? 3.158 -5.459 10.081 1.00 98.00 74 PHE A CA 1
ATOM 585 C C . PHE A 1 74 ? 4.307 -4.729 9.379 1.00 98.00 74 PHE A C 1
ATOM 587 O O . PHE A 1 74 ? 4.089 -4.035 8.385 1.00 98.00 74 PHE A O 1
ATOM 594 N N . ASP A 1 75 ? 5.529 -4.914 9.879 1.00 96.38 75 ASP A N 1
ATOM 595 C CA . ASP A 1 75 ? 6.772 -4.407 9.281 1.00 96.38 75 ASP A CA 1
ATOM 596 C C . ASP A 1 75 ? 7.956 -5.305 9.671 1.00 96.38 75 ASP A C 1
ATOM 598 O O . ASP A 1 75 ? 7.885 -6.039 10.658 1.00 96.38 75 ASP A O 1
ATOM 602 N N . ASN A 1 76 ? 9.077 -5.216 8.956 1.00 94.06 76 ASN A N 1
ATOM 603 C CA . ASN A 1 76 ? 10.328 -5.840 9.400 1.00 94.06 76 ASN A CA 1
ATOM 604 C C . ASN A 1 76 ? 11.115 -4.948 10.380 1.00 94.06 76 ASN A C 1
ATOM 606 O O . ASN A 1 76 ? 12.013 -5.430 11.084 1.00 94.06 76 ASN A O 1
ATOM 610 N N . PHE A 1 77 ? 10.728 -3.672 10.456 1.00 95.25 77 PHE A N 1
ATOM 611 C CA . PHE A 1 77 ? 11.296 -2.603 11.262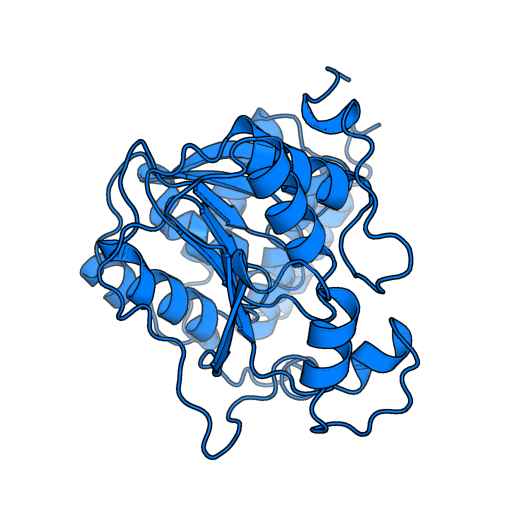 1.00 95.25 77 PHE A CA 1
ATOM 612 C C . PHE A 1 77 ? 12.778 -2.336 10.991 1.00 95.25 77 PHE A C 1
ATOM 614 O O .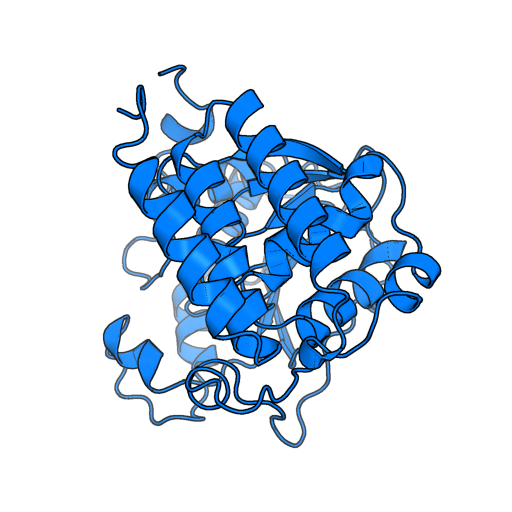 PHE A 1 77 ? 13.477 -1.840 11.870 1.00 95.25 77 PHE A O 1
ATOM 621 N N . LEU A 1 78 ? 13.276 -2.649 9.792 1.00 93.69 78 LEU A N 1
ATOM 622 C CA . LEU A 1 78 ? 14.676 -2.436 9.438 1.00 93.69 78 LEU A CA 1
ATOM 623 C C . LEU A 1 78 ? 14.903 -1.094 8.755 1.00 93.69 78 LEU A C 1
ATOM 625 O O . LEU A 1 78 ? 14.288 -0.769 7.739 1.00 93.69 78 LEU A O 1
ATOM 629 N N . TRP A 1 79 ? 15.850 -0.336 9.295 1.00 93.44 79 TRP A N 1
ATOM 630 C CA . TRP A 1 79 ? 16.273 0.926 8.721 1.00 93.44 79 TRP A CA 1
ATOM 631 C C . TRP A 1 79 ? 16.997 0.703 7.397 1.00 93.44 79 TRP A C 1
ATOM 633 O O . TRP A 1 79 ? 17.838 -0.189 7.272 1.00 93.44 79 TRP A O 1
ATOM 643 N N . ARG A 1 80 ? 16.686 1.529 6.403 1.00 90.56 80 ARG A N 1
ATOM 644 C CA . ARG A 1 80 ? 17.310 1.505 5.077 1.00 90.56 80 ARG A CA 1
ATOM 645 C C . ARG A 1 80 ? 17.898 2.875 4.783 1.00 90.56 80 ARG A C 1
ATOM 647 O O . ARG A 1 80 ? 17.348 3.880 5.218 1.00 90.56 80 ARG A O 1
ATOM 654 N N . GLU A 1 81 ? 18.983 2.921 4.016 1.00 89.06 81 GLU A N 1
ATOM 655 C CA . GLU A 1 81 ? 19.747 4.154 3.773 1.00 89.06 81 GLU A CA 1
ATOM 656 C C . GLU A 1 81 ? 18.873 5.309 3.260 1.00 89.06 81 GLU A C 1
ATOM 658 O O . GLU A 1 81 ? 18.973 6.436 3.742 1.00 89.06 81 GLU A O 1
ATOM 663 N N . PHE A 1 82 ? 17.938 5.026 2.347 1.00 88.31 82 PHE A N 1
ATOM 664 C CA . PHE A 1 82 ? 17.052 6.056 1.803 1.00 88.31 82 PHE A CA 1
ATOM 665 C C . PHE A 1 82 ? 16.145 6.704 2.864 1.00 88.31 82 PHE A C 1
ATOM 667 O O . PHE A 1 82 ? 15.710 7.837 2.664 1.00 88.31 82 PHE A O 1
ATOM 674 N N . MET A 1 83 ? 15.851 6.017 3.976 1.00 93.19 83 MET A N 1
ATOM 675 C CA . MET A 1 83 ? 14.972 6.525 5.036 1.00 93.19 83 MET A CA 1
ATOM 676 C C . MET A 1 83 ? 15.596 7.716 5.771 1.00 93.19 83 MET A C 1
ATOM 678 O O . MET A 1 83 ? 14.865 8.612 6.191 1.00 93.19 83 MET A O 1
ATOM 682 N N . GLU A 1 84 ? 16.930 7.785 5.845 1.00 93.06 84 GLU A N 1
ATOM 683 C CA . GLU A 1 84 ? 17.664 8.877 6.502 1.00 93.06 84 GLU A CA 1
ATOM 684 C C . GLU A 1 84 ? 17.371 10.237 5.855 1.00 93.06 84 GLU A C 1
ATOM 686 O O . GLU A 1 84 ? 17.268 11.258 6.534 1.00 93.06 84 GLU A O 1
ATOM 691 N N . LYS A 1 85 ? 17.125 10.246 4.538 1.00 91.50 85 LYS A N 1
ATOM 692 C CA . LYS A 1 85 ? 16.716 11.445 3.792 1.00 91.50 85 LYS A CA 1
ATOM 693 C C . LYS A 1 85 ? 15.381 12.019 4.282 1.00 91.50 85 LYS A C 1
ATOM 695 O O . LYS A 1 85 ? 15.154 13.222 4.157 1.00 91.50 85 LYS A O 1
ATOM 700 N N . TYR A 1 86 ? 14.488 11.168 4.781 1.00 91.94 86 TYR A N 1
ATOM 701 C CA . TYR A 1 86 ? 13.132 11.544 5.188 1.00 91.94 86 TYR A CA 1
ATOM 702 C C . TYR A 1 86 ? 12.998 11.731 6.701 1.00 91.94 86 TYR A C 1
ATOM 704 O O . TYR A 1 86 ? 12.140 12.491 7.147 1.00 91.94 86 TYR A O 1
ATOM 712 N N . ALA A 1 87 ? 13.840 11.064 7.489 1.00 94.88 87 ALA A N 1
ATOM 713 C CA . ALA A 1 87 ? 13.923 11.237 8.931 1.00 94.88 87 ALA A CA 1
ATOM 714 C C . ALA A 1 87 ? 15.368 10.988 9.394 1.00 94.88 87 ALA A C 1
ATOM 716 O O . ALA A 1 87 ? 15.778 9.829 9.442 1.00 94.88 87 ALA A O 1
ATOM 717 N N . PRO A 1 88 ? 16.131 12.040 9.746 1.00 93.25 88 PRO A N 1
ATOM 718 C CA . PRO A 1 88 ? 17.542 11.915 10.101 1.00 93.25 88 PRO A CA 1
ATOM 719 C C . PRO A 1 88 ? 17.701 11.374 11.529 1.00 93.25 88 PRO A C 1
ATOM 721 O O . PRO A 1 88 ? 17.940 12.123 12.478 1.00 93.25 88 PRO A O 1
ATOM 724 N N . LEU A 1 89 ? 17.465 10.073 11.704 1.00 93.06 89 LEU A N 1
ATOM 725 C CA . LEU A 1 89 ? 17.501 9.399 13.002 1.00 93.06 89 LEU A CA 1
ATOM 726 C C . LEU A 1 89 ? 18.911 8.939 13.392 1.00 93.06 89 LEU A C 1
ATOM 728 O O . LEU A 1 89 ? 19.105 8.527 14.536 1.00 93.06 89 LEU A O 1
ATOM 732 N N . GLY A 1 90 ? 19.879 8.987 12.470 1.00 94.69 90 GLY A N 1
ATOM 733 C CA . GLY A 1 90 ? 21.241 8.510 12.700 1.00 94.69 90 GLY A CA 1
ATOM 734 C C . GLY A 1 90 ? 21.329 6.992 12.873 1.00 94.69 90 GLY A C 1
ATOM 735 O O . GLY A 1 90 ? 22.260 6.496 13.508 1.00 94.69 90 GLY A O 1
ATOM 736 N N . LEU A 1 91 ? 20.349 6.247 12.353 1.00 94.38 91 LEU A N 1
ATOM 737 C CA . LEU A 1 91 ? 20.340 4.789 12.405 1.00 94.38 91 LEU A CA 1
ATOM 738 C C . LEU A 1 91 ? 21.183 4.223 11.256 1.00 94.38 91 LEU A C 1
ATOM 740 O O . LEU A 1 91 ? 21.092 4.667 10.113 1.00 94.38 91 LEU A O 1
ATOM 744 N N . ALA A 1 92 ? 21.995 3.208 11.546 1.00 92.62 92 ALA A N 1
ATOM 745 C CA . ALA A 1 92 ? 22.708 2.473 10.506 1.00 92.62 92 ALA A CA 1
ATOM 746 C C . ALA A 1 92 ? 21.731 1.595 9.693 1.00 92.62 92 ALA A C 1
ATOM 748 O O . ALA A 1 92 ? 20.754 1.095 10.263 1.00 92.62 92 ALA A O 1
ATOM 749 N N . PRO A 1 93 ? 21.979 1.346 8.392 1.00 90.12 93 PRO A N 1
ATOM 750 C CA . PRO A 1 93 ? 21.216 0.361 7.628 1.00 90.12 93 PRO A CA 1
ATOM 751 C C . PRO A 1 93 ? 21.163 -1.001 8.341 1.00 90.12 93 PRO A C 1
ATOM 753 O O . PRO A 1 93 ? 22.174 -1.490 8.842 1.00 90.12 93 PRO A O 1
ATOM 756 N N . GLY A 1 94 ? 19.973 -1.599 8.421 1.00 89.56 94 GLY A N 1
ATOM 757 C CA . GLY A 1 94 ? 19.704 -2.843 9.148 1.00 89.56 94 GLY A CA 1
ATOM 758 C C . GLY A 1 94 ? 19.418 -2.677 10.647 1.00 89.56 94 GLY A C 1
ATOM 759 O O . GLY A 1 94 ? 18.966 -3.631 11.280 1.00 89.56 94 GLY A O 1
ATOM 760 N N . ALA A 1 95 ? 19.617 -1.492 11.235 1.00 93.19 95 ALA A N 1
ATOM 761 C CA . ALA A 1 95 ? 19.208 -1.233 12.615 1.00 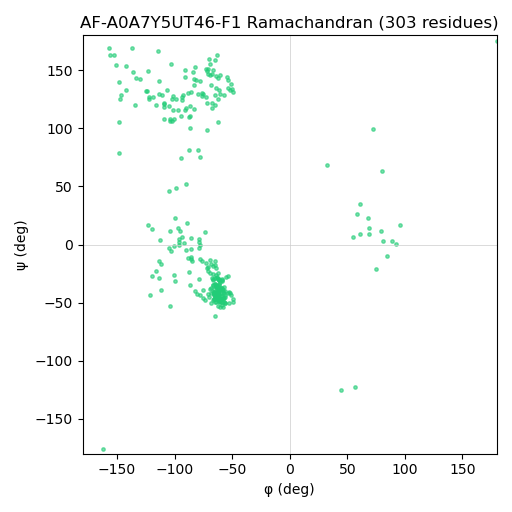93.19 95 ALA A CA 1
ATOM 762 C C . ALA A 1 95 ? 17.676 -1.248 12.751 1.00 93.19 95 ALA A C 1
ATOM 764 O O . ALA A 1 95 ? 16.955 -0.892 11.819 1.00 93.19 95 ALA A O 1
ATOM 765 N N . SER A 1 96 ? 17.166 -1.635 13.924 1.00 94.81 96 SER A N 1
ATOM 766 C CA . SER A 1 96 ? 15.721 -1.605 14.168 1.00 94.81 96 SER A CA 1
ATOM 767 C C . SER A 1 96 ? 15.229 -0.179 14.425 1.00 94.81 96 SER A C 1
ATOM 769 O O . SER A 1 96 ? 15.738 0.485 15.327 1.00 94.81 96 SER A O 1
ATOM 771 N N . PHE A 1 97 ? 14.200 0.264 13.697 1.00 96.88 97 PHE A N 1
ATOM 772 C CA . PHE A 1 97 ? 13.466 1.501 13.996 1.00 96.88 97 PHE A CA 1
ATOM 773 C C . PHE A 1 97 ? 12.184 1.262 14.814 1.00 96.88 97 PHE A C 1
ATOM 775 O O . PHE A 1 97 ? 11.465 2.214 15.125 1.00 96.88 97 PHE A O 1
ATOM 782 N N . GLU A 1 98 ? 11.892 0.016 15.208 1.00 97.56 98 GLU A N 1
ATOM 783 C CA . GLU A 1 98 ? 10.710 -0.329 16.013 1.00 97.56 98 GLU A CA 1
ATOM 784 C C . GLU A 1 98 ? 10.574 0.507 17.302 1.00 97.56 98 GLU A C 1
ATOM 786 O O . GLU A 1 98 ? 9.463 0.962 17.589 1.00 97.56 98 GLU A O 1
ATOM 791 N N . PRO A 1 99 ? 11.652 0.799 18.066 1.00 97.81 99 PRO A N 1
ATOM 792 C CA . PRO A 1 99 ? 11.546 1.661 19.246 1.00 97.81 99 PRO A CA 1
ATOM 793 C C . PRO A 1 99 ? 11.031 3.068 18.913 1.00 97.81 99 PRO A C 1
ATOM 795 O O . PRO A 1 99 ? 10.231 3.635 19.658 1.00 97.81 99 PRO A O 1
ATOM 798 N N . ASN A 1 100 ? 11.445 3.621 17.771 1.00 97.81 100 ASN A N 1
ATOM 799 C CA . ASN A 1 100 ? 11.049 4.952 17.321 1.00 97.81 100 ASN A CA 1
ATOM 800 C C . ASN A 1 100 ? 9.572 4.958 16.922 1.00 97.81 100 ASN A C 1
ATOM 802 O O . ASN A 1 100 ? 8.830 5.837 17.357 1.00 97.81 100 ASN A O 1
ATOM 806 N N . PHE A 1 101 ? 9.143 3.939 16.172 1.00 98.00 101 PHE A N 1
ATOM 807 C CA . PHE A 1 101 ? 7.738 3.708 15.840 1.00 98.00 101 PHE A CA 1
ATOM 808 C C . PHE A 1 101 ? 6.863 3.596 17.100 1.00 98.00 101 PHE A C 1
ATOM 810 O O . PHE A 1 101 ? 5.877 4.318 17.237 1.00 98.00 101 PHE A O 1
ATOM 817 N N . ARG A 1 102 ? 7.250 2.757 18.073 1.00 97.88 102 ARG A N 1
ATOM 818 C CA . ARG A 1 102 ? 6.496 2.584 19.328 1.00 97.88 102 ARG A CA 1
ATOM 819 C C . ARG A 1 102 ? 6.413 3.876 20.133 1.00 97.88 102 ARG A C 1
ATOM 821 O O . ARG A 1 102 ? 5.342 4.207 20.629 1.00 97.88 102 ARG A O 1
ATOM 828 N N . ARG A 1 103 ? 7.507 4.640 20.215 1.00 96.75 103 ARG A N 1
ATOM 829 C CA . ARG A 1 103 ? 7.529 5.945 20.893 1.00 96.75 103 ARG A CA 1
ATOM 830 C C . ARG A 1 103 ? 6.538 6.930 20.270 1.00 96.75 103 ARG A C 1
ATOM 832 O O . ARG A 1 103 ? 5.856 7.638 21.002 1.00 96.75 103 ARG A O 1
ATOM 839 N N . HIS A 1 104 ? 6.433 6.969 18.942 1.00 96.31 104 HIS A N 1
ATOM 840 C CA . HIS A 1 104 ? 5.475 7.835 18.247 1.00 96.31 104 HIS A CA 1
ATOM 841 C C . HIS A 1 104 ? 4.011 7.447 18.496 1.00 96.31 104 HIS A C 1
ATOM 843 O O . HIS A 1 104 ? 3.119 8.291 18.409 1.00 96.31 104 HIS A O 1
ATOM 849 N N . LEU A 1 105 ? 3.759 6.182 18.827 1.00 96.12 105 LEU A N 1
ATOM 850 C CA . LEU A 1 105 ? 2.421 5.640 19.048 1.00 96.12 105 LEU A CA 1
ATOM 851 C C . LEU A 1 105 ? 2.082 5.429 20.524 1.00 96.12 105 LEU A C 1
ATOM 853 O O . LEU A 1 105 ? 1.050 4.828 20.824 1.00 96.12 105 LEU A O 1
ATOM 857 N N . ALA A 1 106 ? 2.902 5.972 21.427 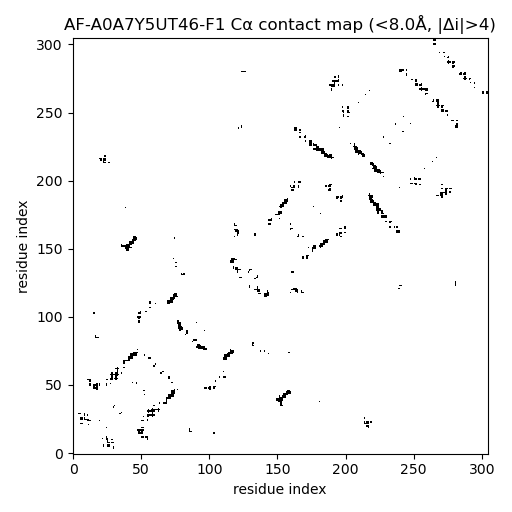1.00 94.81 106 ALA A N 1
ATOM 858 C CA . ALA A 1 106 ? 2.627 5.952 22.853 1.00 94.81 106 ALA A CA 1
ATOM 859 C C . ALA A 1 106 ? 1.200 6.463 23.141 1.00 94.81 106 ALA A C 1
ATOM 861 O O . ALA A 1 106 ? 0.753 7.467 22.565 1.00 94.81 106 ALA A O 1
ATOM 862 N N . GLY A 1 107 ? 0.474 5.739 23.992 1.00 93.69 107 GLY A N 1
ATOM 863 C CA . GLY A 1 107 ? -0.926 6.001 24.342 1.00 93.69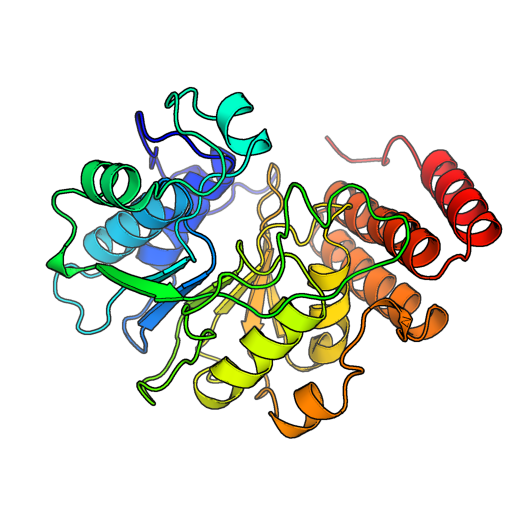 107 GLY A CA 1
ATOM 864 C C . GLY A 1 107 ? -1.971 5.336 23.435 1.00 93.69 107 GLY A C 1
ATOM 865 O O . GLY A 1 107 ? -3.161 5.577 23.624 1.00 93.69 107 GLY A O 1
ATOM 866 N N . HIS A 1 108 ? -1.565 4.532 22.446 1.00 94.88 108 HIS A N 1
ATOM 867 C CA . HIS A 1 108 ? -2.470 3.785 21.553 1.00 94.88 108 HIS A CA 1
ATOM 868 C C . HIS A 1 108 ? -2.270 2.261 21.631 1.00 94.88 108 HIS A C 1
ATOM 870 O O . HIS A 1 108 ? -2.769 1.517 20.784 1.00 94.88 108 HIS A O 1
ATOM 876 N N . GLU A 1 109 ? -1.553 1.774 22.642 1.00 93.44 109 GLU A N 1
ATOM 877 C CA . GLU A 1 109 ? -1.128 0.379 22.787 1.00 93.44 109 GLU A CA 1
ATOM 878 C C . GLU A 1 109 ? -2.317 -0.586 22.827 1.00 93.44 109 GLU A C 1
ATOM 880 O O . GLU A 1 109 ? -2.277 -1.661 22.230 1.00 93.44 109 GLU A O 1
ATOM 885 N N . GLU A 1 110 ? -3.422 -0.192 23.459 1.00 92.88 110 GLU A N 1
ATOM 886 C CA . GLU A 1 110 ? -4.634 -1.015 23.503 1.00 92.88 110 GLU A CA 1
ATOM 887 C C . GLU A 1 110 ? -5.283 -1.172 22.121 1.00 92.88 110 GLU A C 1
ATOM 889 O O . GLU A 1 110 ? -5.855 -2.217 21.812 1.00 92.88 110 GLU A O 1
ATOM 894 N N . ARG A 1 111 ? -5.148 -0.180 21.234 1.00 95.44 111 ARG A N 1
ATOM 895 C CA . ARG A 1 111 ? -5.751 -0.216 19.893 1.00 95.44 111 ARG A CA 1
ATOM 896 C C . ARG A 1 111 ? -4.860 -0.902 18.857 1.00 95.44 111 ARG A C 1
ATOM 898 O O . ARG A 1 111 ? -5.391 -1.404 17.867 1.00 95.44 111 ARG A O 1
ATOM 905 N N . ILE A 1 112 ? -3.547 -0.953 19.084 1.00 98.25 112 ILE A N 1
ATOM 906 C CA . ILE A 1 112 ? -2.557 -1.359 18.079 1.00 98.25 112 ILE A CA 1
ATOM 907 C C . ILE A 1 112 ? -1.882 -2.679 18.464 1.00 98.25 112 ILE A C 1
ATOM 909 O O . ILE A 1 112 ? -1.365 -2.833 19.567 1.00 98.25 112 ILE A O 1
ATOM 913 N N . VAL A 1 113 ? -1.845 -3.628 17.529 1.00 98.06 113 VAL A N 1
ATOM 914 C CA . VAL A 1 113 ? -1.068 -4.870 17.628 1.00 98.06 113 VAL A CA 1
ATOM 915 C C . VAL A 1 113 ? 0.086 -4.786 16.646 1.00 98.06 113 VAL A C 1
ATOM 917 O O . VAL A 1 113 ? -0.137 -4.679 15.445 1.00 98.06 113 VAL A O 1
ATOM 920 N N . VAL A 1 114 ? 1.314 -4.832 17.147 1.00 98.25 114 VAL A N 1
ATOM 921 C CA . VAL A 1 114 ? 2.520 -4.692 16.323 1.00 98.25 114 VAL A CA 1
ATOM 922 C C . VAL A 1 114 ? 3.120 -6.066 16.068 1.00 98.25 114 VAL A C 1
ATOM 924 O O . VAL A 1 114 ? 3.383 -6.803 17.018 1.00 98.25 114 VAL A O 1
ATOM 927 N N . HIS A 1 115 ? 3.367 -6.375 14.801 1.00 97.38 115 HIS A N 1
ATOM 928 C CA . HIS A 1 115 ? 3.922 -7.638 14.334 1.00 97.38 115 HIS A CA 1
ATOM 929 C C . HIS A 1 115 ? 5.208 -7.369 13.566 1.00 97.38 115 HIS A C 1
ATOM 931 O O . HIS A 1 115 ? 5.222 -6.583 12.616 1.00 97.38 115 HIS A O 1
ATOM 937 N N . ARG A 1 116 ? 6.285 -8.044 13.966 1.00 95.88 116 ARG A N 1
ATOM 938 C CA . ARG A 1 116 ? 7.551 -7.997 13.242 1.00 95.88 116 ARG A CA 1
ATOM 939 C C . ARG A 1 116 ? 7.620 -9.177 12.277 1.00 95.88 116 ARG A C 1
ATOM 941 O O . ARG A 1 116 ? 7.722 -10.318 12.718 1.00 95.88 116 ARG A O 1
ATOM 948 N N . CYS A 1 117 ? 7.547 -8.908 10.979 1.00 94.38 117 CYS A N 1
ATOM 949 C CA . CYS A 1 117 ? 7.613 -9.920 9.923 1.00 94.38 117 CYS A CA 1
ATOM 950 C C . CYS A 1 117 ? 8.092 -9.311 8.598 1.00 94.38 117 CYS A C 1
ATOM 952 O O . CYS A 1 117 ? 8.000 -8.102 8.394 1.00 94.38 117 CYS A O 1
ATOM 954 N N . SER A 1 118 ? 8.528 -10.147 7.663 1.00 92.75 118 SER A N 1
ATOM 955 C CA . SER A 1 118 ? 8.845 -9.726 6.294 1.00 92.75 118 SER A CA 1
ATOM 956 C C . SER A 1 118 ? 7.744 -10.119 5.313 1.00 92.75 118 SER A C 1
ATOM 958 O O . SER A 1 118 ? 7.027 -11.095 5.516 1.00 92.75 118 SER A O 1
ATOM 960 N N . LEU A 1 119 ? 7.645 -9.406 4.195 1.00 92.19 119 LEU A N 1
ATOM 961 C CA . LEU A 1 119 ? 7.061 -9.968 2.978 1.00 92.19 119 LEU A CA 1
ATOM 962 C C . LEU A 1 119 ? 8.175 -10.606 2.141 1.00 92.19 119 LEU A C 1
ATOM 964 O O . LEU A 1 119 ? 9.319 -10.149 2.222 1.00 92.19 119 LEU A O 1
ATOM 968 N N . PRO A 1 120 ? 7.876 -11.654 1.354 1.00 91.31 120 PRO A N 1
ATOM 969 C CA . PRO A 1 120 ? 8.837 -12.146 0.383 1.00 91.31 120 PRO A CA 1
ATOM 970 C C . PRO A 1 120 ? 9.079 -11.083 -0.689 1.00 91.31 120 PRO A C 1
ATOM 972 O O . PRO A 1 120 ? 8.243 -10.208 -0.924 1.00 91.31 120 PRO A O 1
ATOM 975 N N . ASP A 1 121 ? 10.215 -11.201 -1.358 1.00 88.75 121 ASP A N 1
ATOM 976 C CA . ASP A 1 121 ? 10.624 -10.294 -2.419 1.00 88.75 121 ASP A CA 1
ATOM 977 C C . ASP A 1 121 ? 11.225 -11.081 -3.594 1.00 88.75 121 ASP A C 1
ATOM 979 O O . ASP A 1 121 ? 11.473 -12.292 -3.499 1.00 88.75 121 ASP A O 1
ATOM 983 N N . GLU A 1 122 ? 11.443 -10.408 -4.717 1.00 87.56 122 GLU A N 1
ATOM 984 C CA . GLU A 1 122 ? 12.082 -10.973 -5.898 1.00 87.56 122 GLU A CA 1
ATOM 985 C C . GLU A 1 122 ? 13.214 -10.081 -6.416 1.00 87.56 122 GLU A C 1
ATOM 987 O O . GLU A 1 122 ? 13.136 -8.852 -6.419 1.00 87.56 122 GLU A O 1
ATOM 992 N N . LYS A 1 123 ? 14.293 -10.716 -6.887 1.00 84.75 123 LYS A N 1
ATOM 993 C CA . LYS A 1 123 ? 15.431 -10.010 -7.479 1.00 84.75 123 LYS A CA 1
ATOM 994 C C . LYS A 1 123 ? 15.178 -9.789 -8.963 1.00 84.75 123 LYS A C 1
ATOM 996 O O . LYS A 1 123 ? 15.085 -10.747 -9.725 1.00 84.75 123 LYS A O 1
ATOM 1001 N N . ILE A 1 124 ? 15.134 -8.526 -9.371 1.00 86.94 124 ILE A N 1
ATOM 1002 C CA . ILE A 1 124 ? 14.979 -8.131 -10.770 1.00 86.94 124 ILE A CA 1
ATOM 1003 C C . ILE A 1 124 ? 16.341 -7.650 -11.289 1.00 86.94 124 ILE A C 1
ATOM 1005 O O . ILE A 1 124 ? 16.895 -6.692 -10.742 1.00 86.94 124 ILE A O 1
ATOM 1009 N N . PRO A 1 125 ? 16.923 -8.293 -12.319 1.00 84.25 125 PRO A N 1
ATOM 1010 C CA . PRO A 1 125 ? 18.208 -7.873 -12.867 1.00 84.25 125 PRO A CA 1
ATOM 1011 C C . PRO A 1 125 ? 18.195 -6.414 -13.338 1.00 84.25 125 PRO A C 1
ATOM 1013 O O . PRO A 1 125 ? 17.344 -6.019 -14.132 1.00 84.25 125 PRO A O 1
ATOM 1016 N N . GLY A 1 126 ? 19.171 -5.629 -12.877 1.00 79.56 126 GLY A N 1
ATOM 1017 C CA . GLY A 1 126 ? 19.316 -4.216 -13.247 1.00 79.56 126 GLY A CA 1
ATOM 1018 C C . GLY A 1 126 ? 18.417 -3.250 -12.472 1.00 79.56 126 GLY A C 1
ATOM 1019 O O . GLY A 1 126 ? 18.451 -2.052 -12.745 1.00 79.56 126 GLY A O 1
ATOM 1020 N N . ASP A 1 127 ? 17.646 -3.736 -11.501 1.00 83.94 127 ASP A N 1
ATOM 1021 C CA . ASP A 1 127 ? 16.837 -2.885 -10.641 1.00 83.94 127 ASP A CA 1
ATOM 1022 C C . ASP A 1 127 ? 17.650 -2.381 -9.439 1.00 83.94 127 ASP 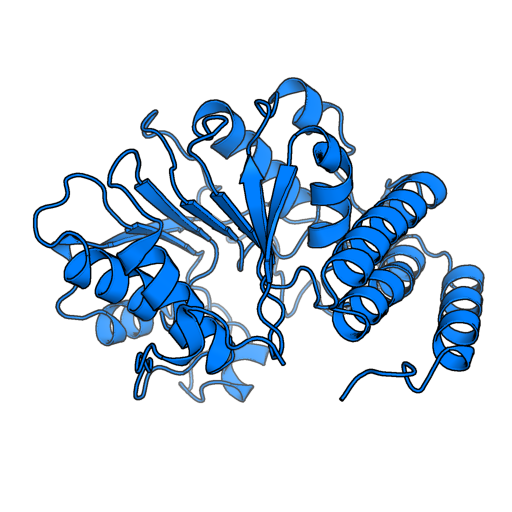A C 1
ATOM 1024 O O . ASP A 1 127 ? 17.860 -3.088 -8.451 1.00 83.94 127 ASP A O 1
ATOM 1028 N N . ALA A 1 128 ? 18.113 -1.134 -9.537 1.00 72.06 128 ALA A N 1
ATOM 1029 C CA . ALA A 1 128 ? 18.925 -0.481 -8.511 1.00 72.06 128 ALA A CA 1
ATOM 1030 C C . ALA A 1 128 ? 18.177 -0.254 -7.181 1.00 72.06 128 ALA A C 1
ATOM 1032 O O . ALA A 1 128 ? 18.814 -0.043 -6.150 1.00 72.06 128 ALA A O 1
ATOM 1033 N N . GLU A 1 129 ? 16.842 -0.307 -7.175 1.00 69.94 129 GLU A N 1
ATOM 1034 C CA . GLU A 1 129 ? 16.035 -0.12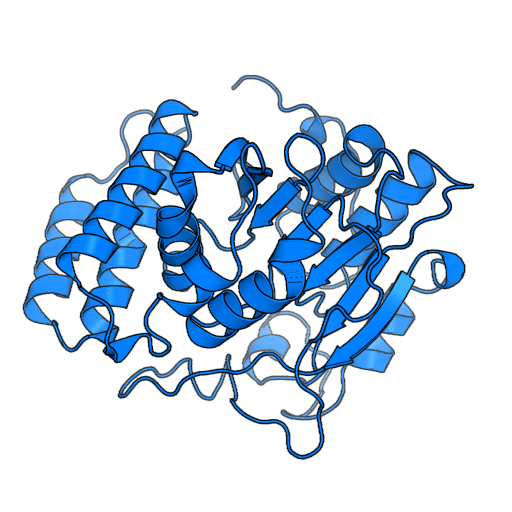7 -5.965 1.00 69.94 129 GLU A CA 1
ATOM 1035 C C . GLU A 1 129 ? 15.857 -1.435 -5.178 1.00 69.94 129 GLU A C 1
ATOM 1037 O O . GLU A 1 129 ? 15.449 -1.403 -4.013 1.00 69.94 129 GLU A O 1
ATOM 1042 N N . ALA A 1 130 ? 16.198 -2.584 -5.774 1.00 68.62 130 ALA A N 1
ATOM 1043 C CA . ALA A 1 130 ? 16.025 -3.894 -5.151 1.00 68.62 130 ALA A CA 1
ATOM 1044 C C . ALA A 1 130 ? 16.802 -4.012 -3.840 1.00 68.62 130 ALA A C 1
ATOM 1046 O O . ALA A 1 130 ? 16.245 -4.414 -2.824 1.00 68.62 130 ALA A O 1
ATOM 1047 N N . GLU A 1 131 ? 18.067 -3.604 -3.826 1.00 63.62 131 GLU A N 1
ATOM 1048 C CA . GLU A 1 131 ? 18.918 -3.745 -2.642 1.00 63.62 131 GLU A CA 1
ATOM 1049 C C . GLU A 1 131 ? 18.664 -2.630 -1.618 1.00 63.62 131 GLU A C 1
ATOM 1051 O O . GLU A 1 131 ? 18.539 -2.906 -0.426 1.00 63.62 131 GLU A O 1
ATOM 1056 N N . GLY A 1 132 ? 18.511 -1.382 -2.075 1.00 64.56 132 GLY A N 1
ATOM 1057 C CA . GLY A 1 132 ? 18.377 -0.218 -1.192 1.00 64.56 132 GLY A CA 1
ATOM 1058 C C . GLY A 1 132 ? 16.986 -0.028 -0.580 1.00 64.56 132 GLY A C 1
ATOM 1059 O O . GLY A 1 132 ? 16.868 0.502 0.526 1.00 64.56 132 GLY A O 1
ATOM 1060 N N . ILE A 1 133 ? 15.926 -0.455 -1.277 1.00 68.25 133 ILE A N 1
ATOM 1061 C CA . ILE A 1 133 ? 14.534 -0.240 -0.853 1.00 68.25 133 ILE A CA 1
ATOM 1062 C C . ILE A 1 133 ? 13.842 -1.553 -0.506 1.00 68.25 133 ILE A C 1
ATOM 1064 O O . ILE A 1 133 ? 12.953 -1.528 0.339 1.00 68.25 133 ILE A O 1
ATOM 1068 N N . ARG A 1 134 ? 14.214 -2.689 -1.107 1.00 68.00 134 ARG A N 1
ATOM 1069 C CA . ARG A 1 134 ? 13.420 -3.927 -0.996 1.00 68.00 134 ARG A CA 1
ATOM 1070 C C . ARG A 1 134 ? 14.116 -5.081 -0.288 1.00 68.00 134 ARG A C 1
ATOM 1072 O O . ARG A 1 134 ? 13.415 -5.841 0.366 1.00 68.00 134 ARG A O 1
ATOM 1079 N N . GLY A 1 135 ? 15.452 -5.087 -0.253 1.00 60.91 135 GLY A N 1
ATOM 1080 C CA . GLY A 1 135 ? 16.309 -5.855 0.657 1.00 60.91 135 GLY A CA 1
ATOM 1081 C C . GLY A 1 135 ? 15.719 -7.205 1.057 1.00 60.91 135 GLY A C 1
ATOM 1082 O O . GLY A 1 135 ? 15.281 -7.366 2.197 1.00 60.91 135 GLY A O 1
ATOM 1083 N N . SER A 1 136 ? 15.642 -8.116 0.085 1.00 52.84 136 SER A N 1
ATOM 1084 C CA . SER A 1 136 ? 15.077 -9.457 0.207 1.00 52.84 136 SER A CA 1
ATOM 1085 C C . SER A 1 136 ? 15.829 -10.293 1.249 1.00 52.84 136 SER A C 1
ATOM 1087 O O . SER A 1 136 ? 17.046 -10.431 1.144 1.00 52.84 136 SER A O 1
ATOM 1089 N N . GLU A 1 137 ? 15.070 -10.902 2.161 1.00 60.34 137 GLU A N 1
ATOM 1090 C CA . GLU A 1 137 ? 15.502 -11.826 3.220 1.00 60.34 137 GLU A CA 1
ATOM 1091 C C . GLU A 1 137 ? 16.255 -11.164 4.378 1.00 60.34 137 GLU A C 1
ATOM 1093 O O . GLU A 1 137 ? 17.459 -10.929 4.353 1.00 60.34 137 GLU A O 1
ATOM 1098 N N . VAL A 1 138 ? 15.505 -10.924 5.451 1.00 70.50 138 VAL A N 1
ATOM 1099 C CA . VAL A 1 138 ? 16.070 -10.741 6.786 1.00 70.50 138 VAL A CA 1
ATOM 1100 C C . VAL A 1 138 ? 16.205 -12.144 7.370 1.00 70.50 138 VAL A C 1
ATOM 1102 O O . VAL A 1 138 ? 15.162 -12.764 7.612 1.00 70.50 138 VAL A O 1
ATOM 1105 N N . PRO A 1 139 ? 17.429 -12.673 7.562 1.00 68.56 139 PRO A N 1
ATOM 1106 C CA . PRO A 1 139 ? 17.607 -13.961 8.216 1.00 68.56 139 PRO A CA 1
ATOM 1107 C C . PRO A 1 139 ? 16.835 -13.980 9.538 1.00 68.56 139 PRO A C 1
ATOM 1109 O O . PRO A 1 139 ? 16.801 -12.980 10.256 1.00 68.56 139 PRO A O 1
ATOM 1112 N N . ASP A 1 140 ? 16.169 -15.097 9.815 1.00 81.50 140 ASP A N 1
ATOM 1113 C CA . ASP A 1 140 ? 15.413 -15.344 11.049 1.00 81.50 140 ASP A CA 1
ATOM 1114 C C . ASP A 1 140 ? 14.129 -14.519 11.252 1.00 81.50 140 ASP A C 1
ATOM 1116 O O . ASP A 1 140 ? 13.513 -14.610 12.318 1.00 81.50 140 ASP A O 1
ATOM 1120 N N . LEU A 1 141 ? 13.660 -13.766 10.245 1.00 88.75 141 LEU A N 1
ATOM 1121 C CA . LEU A 1 141 ? 12.355 -13.109 10.320 1.00 88.75 141 LEU A CA 1
ATOM 1122 C C . LEU A 1 141 ? 11.261 -13.895 9.589 1.00 88.75 141 LEU A C 1
ATOM 1124 O O . LEU A 1 141 ? 11.363 -14.179 8.396 1.00 88.75 141 LEU A O 1
ATOM 1128 N N . ALA A 1 142 ? 10.180 -14.210 10.306 1.00 93.56 142 ALA A N 1
ATOM 1129 C CA . ALA A 1 142 ? 9.031 -14.906 9.739 1.00 93.56 142 ALA A CA 1
ATOM 1130 C C . ALA A 1 142 ? 8.396 -14.104 8.592 1.00 93.56 142 ALA A C 1
ATOM 1132 O O . ALA A 1 142 ? 8.332 -12.870 8.631 1.00 93.56 142 ALA A O 1
ATOM 1133 N N . LEU A 1 143 ? 7.886 -14.816 7.586 1.00 93.94 143 LEU A N 1
ATOM 1134 C CA . LEU A 1 143 ? 7.049 -14.199 6.566 1.00 93.94 143 LEU A CA 1
ATOM 1135 C C . LEU A 1 143 ? 5.685 -13.834 7.156 1.00 93.94 143 LEU A C 1
ATOM 1137 O O . LEU A 1 143 ? 5.162 -14.542 8.015 1.00 93.94 143 LEU A O 1
ATOM 1141 N N . PHE A 1 144 ? 5.108 -12.743 6.661 1.00 95.62 144 PHE A N 1
ATOM 1142 C CA . PHE A 1 144 ? 3.754 -12.315 6.980 1.00 95.62 144 PHE A CA 1
ATOM 1143 C C . PHE A 1 144 ? 2.765 -13.473 6.815 1.00 95.62 144 PHE A C 1
ATOM 1145 O O . PHE A 1 144 ? 2.736 -14.126 5.769 1.00 95.62 144 PHE A O 1
ATOM 1152 N N . ASP A 1 145 ? 1.916 -13.680 7.814 1.00 95.25 145 ASP A N 1
ATOM 1153 C CA . ASP A 1 145 ? 0.814 -14.629 7.747 1.00 95.25 145 ASP A CA 1
ATOM 1154 C C . ASP A 1 145 ? -0.350 -14.107 8.589 1.00 95.25 145 ASP A C 1
ATOM 1156 O O . ASP A 1 145 ? -0.184 -13.793 9.770 1.00 95.25 145 ASP A O 1
ATOM 1160 N N . TRP A 1 146 ? -1.534 -13.993 7.988 1.00 96.19 146 TRP A N 1
ATOM 1161 C CA . TRP A 1 146 ? -2.741 -13.626 8.722 1.00 96.19 146 TRP A CA 1
ATOM 1162 C C . TRP A 1 146 ? -3.397 -14.890 9.283 1.00 96.19 146 TRP A C 1
ATOM 1164 O O . TRP A 1 146 ? -4.328 -15.450 8.709 1.00 96.19 146 TRP A O 1
ATOM 1174 N N . ASN A 1 147 ? -2.882 -15.355 10.418 1.00 86.44 147 ASN A N 1
ATOM 1175 C CA . ASN A 1 147 ? -3.292 -16.610 11.050 1.00 86.44 147 ASN A CA 1
ATOM 1176 C C . ASN A 1 147 ? -4.393 -16.456 12.118 1.00 86.44 147 ASN A C 1
ATOM 1178 O O . ASN A 1 147 ? -4.721 -17.425 12.798 1.00 86.44 147 ASN A O 1
ATOM 1182 N N . SER A 1 148 ? -4.971 -15.261 12.293 1.00 81.50 148 SER A N 1
ATOM 1183 C CA . SER A 1 148 ? -6.012 -15.042 13.311 1.00 81.50 148 SER A CA 1
ATOM 1184 C C . SER A 1 148 ? -7.345 -15.706 12.955 1.00 81.50 148 SER A C 1
ATOM 1186 O O . SER A 1 148 ? -8.182 -15.892 13.833 1.00 81.50 148 SER A O 1
ATOM 1188 N N . HIS A 1 149 ? -7.563 -16.025 11.671 1.00 82.38 149 HIS A N 1
ATOM 1189 C CA . HIS A 1 149 ? -8.857 -16.416 11.096 1.00 82.38 149 HIS A CA 1
ATOM 1190 C C . HIS A 1 149 ? -9.994 -15.395 11.332 1.00 82.38 149 HIS A C 1
ATOM 1192 O O . HIS A 1 149 ? -11.142 -15.656 10.972 1.00 82.38 149 HIS A O 1
ATOM 1198 N N . GLU A 1 150 ? -9.693 -14.222 11.899 1.00 95.38 150 GLU A N 1
ATOM 1199 C CA . GLU A 1 150 ? -10.650 -13.139 12.101 1.00 95.38 150 GLU A CA 1
ATOM 1200 C C . GLU A 1 150 ? -10.771 -12.286 10.826 1.00 95.38 150 GLU A C 1
ATOM 1202 O O . GLU A 1 150 ? -9.804 -12.152 10.063 1.00 95.38 150 GLU A O 1
ATOM 1207 N N . PRO A 1 151 ? -11.954 -11.702 10.563 1.00 97.38 151 PRO A N 1
ATOM 1208 C CA . PRO A 1 151 ? -12.190 -10.915 9.359 1.00 97.38 151 PRO A CA 1
ATOM 1209 C C . PRO A 1 151 ? -11.321 -9.654 9.317 1.00 97.38 151 PRO A C 1
ATOM 1211 O O . PRO A 1 151 ? -11.100 -8.995 10.335 1.00 97.38 151 PRO A O 1
ATOM 1214 N N . ILE A 1 152 ? -10.895 -9.275 8.113 1.00 98.62 152 ILE A N 1
ATOM 1215 C CA . ILE A 1 152 ? -10.225 -8.004 7.829 1.00 98.62 152 ILE A CA 1
ATOM 1216 C C . ILE A 1 152 ? -11.250 -7.064 7.202 1.00 98.62 152 ILE A C 1
ATOM 1218 O O . ILE A 1 152 ? -11.744 -7.309 6.103 1.00 98.62 152 ILE A O 1
ATOM 1222 N N . GLU A 1 153 ? -11.573 -5.966 7.878 1.00 98.62 153 GLU A N 1
ATOM 1223 C CA . GLU A 1 153 ? -12.483 -4.951 7.343 1.00 98.62 153 GLU A CA 1
ATOM 1224 C C . GLU A 1 153 ? -11.745 -3.920 6.484 1.00 98.62 153 GLU A C 1
ATOM 1226 O O . GLU A 1 153 ? -12.279 -3.452 5.480 1.00 98.62 153 GLU A O 1
ATOM 1231 N N . ILE A 1 154 ? -10.506 -3.579 6.835 1.00 98.88 154 ILE A N 1
ATOM 1232 C CA . ILE A 1 154 ? -9.670 -2.672 6.045 1.00 98.88 154 ILE A CA 1
ATOM 1233 C C . ILE A 1 154 ? -8.278 -3.280 5.936 1.00 98.88 154 ILE A C 1
ATOM 1235 O O . ILE A 1 154 ? -7.614 -3.471 6.948 1.00 98.88 154 ILE A O 1
ATOM 1239 N N . LEU A 1 155 ? -7.832 -3.547 4.712 1.00 98.81 155 LEU A N 1
ATOM 1240 C CA . LEU A 1 155 ? -6.457 -3.913 4.395 1.00 98.81 155 LEU A CA 1
ATOM 1241 C C . LEU A 1 155 ? -5.760 -2.700 3.776 1.00 98.81 155 LEU A C 1
ATOM 1243 O O . LEU A 1 155 ? -6.044 -2.350 2.632 1.00 98.81 155 LEU A O 1
ATOM 1247 N N . PHE A 1 156 ? -4.872 -2.057 4.528 1.00 98.88 156 PHE A N 1
ATOM 1248 C CA . PHE A 1 156 ? -4.039 -0.951 4.073 1.00 98.88 156 PHE A CA 1
ATOM 1249 C C . PHE A 1 156 ? -2.649 -1.442 3.668 1.00 98.88 156 PHE A C 1
ATOM 1251 O O . PHE A 1 156 ? -1.888 -1.962 4.482 1.00 98.88 156 PHE A O 1
ATOM 1258 N N . VAL A 1 157 ? -2.339 -1.291 2.384 1.00 98.25 157 VAL A N 1
ATOM 1259 C CA . VAL A 1 157 ? -1.128 -1.797 1.746 1.00 98.25 157 VAL A CA 1
ATOM 1260 C C . VAL A 1 157 ? -0.205 -0.635 1.394 1.00 98.25 157 VAL A C 1
ATOM 1262 O O . VAL A 1 157 ? -0.482 0.098 0.447 1.00 98.25 157 VAL A O 1
ATOM 1265 N N . ASP A 1 158 ? 0.895 -0.504 2.133 1.00 95.88 158 ASP A N 1
ATOM 1266 C CA . ASP A 1 158 ? 2.006 0.419 1.852 1.00 95.88 158 ASP A CA 1
ATOM 1267 C C . ASP A 1 158 ? 3.322 -0.375 1.690 1.00 95.88 158 ASP A C 1
ATOM 1269 O O . ASP A 1 158 ? 4.048 -0.221 0.717 1.00 95.88 158 ASP A O 1
ATOM 1273 N N . GLY A 1 159 ? 3.592 -1.355 2.548 1.00 90.69 159 GLY A N 1
ATOM 1274 C CA . GLY A 1 159 ? 4.853 -2.105 2.589 1.00 90.69 159 GLY A CA 1
ATOM 1275 C C . GLY A 1 159 ? 5.039 -3.210 1.541 1.00 90.69 159 GLY A C 1
ATOM 1276 O O . GLY A 1 159 ? 6.103 -3.827 1.508 1.00 90.69 159 GLY A O 1
ATOM 1277 N N . ALA A 1 160 ? 4.052 -3.484 0.681 1.00 90.94 160 ALA A N 1
ATOM 1278 C CA . ALA A 1 160 ? 4.183 -4.483 -0.386 1.00 90.94 160 ALA A CA 1
ATOM 1279 C C . ALA A 1 160 ? 4.966 -3.904 -1.573 1.00 90.94 160 ALA A C 1
ATOM 1281 O O . ALA A 1 160 ? 4.403 -3.435 -2.565 1.00 90.94 160 ALA A O 1
ATOM 1282 N N . LYS A 1 161 ? 6.294 -3.912 -1.457 1.00 90.88 161 LYS A N 1
ATOM 1283 C CA . LYS A 1 161 ? 7.185 -3.266 -2.424 1.00 90.88 161 LYS A CA 1
ATOM 1284 C C . LYS A 1 161 ? 7.614 -4.181 -3.581 1.00 90.88 161 LYS A C 1
ATOM 1286 O O . LYS A 1 161 ? 8.564 -3.841 -4.260 1.00 90.88 161 LYS A O 1
ATOM 1291 N N . SER A 1 162 ? 6.930 -5.289 -3.857 1.00 93.00 162 SER A N 1
ATOM 1292 C CA . SER A 1 162 ? 7.243 -6.145 -5.012 1.00 93.00 162 SER A CA 1
ATOM 1293 C C . SER A 1 162 ? 6.062 -6.997 -5.473 1.00 93.00 162 SER A C 1
ATOM 1295 O O . SER A 1 162 ? 5.032 -7.066 -4.793 1.00 93.00 162 SER A O 1
ATOM 1297 N N . TRP A 1 163 ? 6.180 -7.639 -6.641 1.00 95.25 163 TRP A N 1
ATOM 1298 C CA . TRP A 1 163 ? 5.136 -8.509 -7.181 1.00 95.25 163 TRP A CA 1
ATOM 1299 C C . TRP A 1 163 ? 4.935 -9.744 -6.305 1.00 95.25 163 TRP A C 1
ATOM 1301 O O . TRP A 1 163 ? 3.792 -10.048 -5.952 1.00 95.25 163 TRP A O 1
ATOM 1311 N N . ARG A 1 164 ? 6.014 -10.427 -5.898 1.00 94.50 164 ARG A N 1
ATOM 1312 C CA . ARG A 1 164 ? 5.939 -11.593 -5.007 1.00 94.50 164 ARG A CA 1
ATOM 1313 C C . ARG A 1 164 ? 5.409 -11.191 -3.638 1.00 94.50 164 ARG A C 1
ATOM 1315 O O . ARG A 1 164 ? 4.545 -11.885 -3.106 1.00 94.50 164 ARG A O 1
ATOM 1322 N N . GLY A 1 165 ? 5.841 -10.047 -3.105 1.00 94.69 165 GLY A N 1
ATOM 1323 C CA . GLY A 1 165 ? 5.335 -9.509 -1.842 1.00 94.69 165 GLY A CA 1
ATOM 1324 C C . GLY A 1 165 ? 3.834 -9.212 -1.885 1.00 94.69 165 GLY A C 1
ATOM 1325 O O . GLY A 1 165 ? 3.086 -9.649 -1.009 1.00 94.69 165 GLY A O 1
ATOM 1326 N N . MET A 1 166 ? 3.363 -8.539 -2.937 1.00 96.50 166 MET A N 1
ATOM 1327 C CA . MET A 1 166 ? 1.940 -8.238 -3.129 1.00 96.50 166 MET A CA 1
ATOM 1328 C C . MET A 1 166 ? 1.109 -9.514 -3.341 1.00 96.50 166 MET A C 1
ATOM 1330 O O . MET A 1 166 ? 0.036 -9.660 -2.752 1.00 96.50 166 MET A O 1
ATOM 1334 N N . ARG A 1 167 ? 1.610 -10.471 -4.137 1.00 97.25 167 ARG A N 1
ATOM 1335 C CA . ARG A 1 167 ? 0.963 -11.774 -4.368 1.00 97.25 167 ARG A CA 1
ATOM 1336 C C . ARG A 1 167 ? 0.833 -12.552 -3.064 1.00 97.25 167 ARG A C 1
ATOM 1338 O O . ARG A 1 167 ? -0.238 -13.079 -2.765 1.00 97.25 167 ARG A O 1
ATOM 1345 N N . TRP A 1 168 ? 1.905 -12.595 -2.275 1.00 97.00 168 TRP A N 1
ATOM 1346 C CA . TRP A 1 168 ? 1.923 -13.241 -0.968 1.00 97.00 168 TRP A CA 1
ATOM 1347 C C . TRP A 1 168 ? 0.911 -12.607 -0.017 1.00 97.00 168 TRP A C 1
ATOM 1349 O O . TRP A 1 168 ? 0.101 -13.321 0.568 1.00 97.00 168 TRP A O 1
ATOM 1359 N N . LEU A 1 169 ? 0.893 -11.276 0.089 1.00 97.31 169 LEU A N 1
ATOM 1360 C CA . LEU A 1 169 ? -0.062 -10.554 0.927 1.00 97.31 169 LEU A CA 1
ATOM 1361 C C . LEU A 1 169 ? -1.514 -10.895 0.566 1.00 97.31 169 LEU A C 1
ATOM 1363 O O . LEU A 1 169 ? -2.297 -11.253 1.447 1.00 97.31 169 LEU A O 1
ATOM 1367 N N . LEU A 1 170 ? -1.873 -10.830 -0.721 1.00 97.25 170 LEU A N 1
ATOM 1368 C CA . LEU A 1 170 ? -3.228 -11.163 -1.170 1.00 97.25 170 LEU A CA 1
ATOM 1369 C C . LEU A 1 170 ? -3.568 -12.626 -0.892 1.00 97.25 170 LEU A C 1
ATOM 1371 O O . LEU A 1 170 ? -4.648 -12.909 -0.385 1.00 97.25 170 LEU A O 1
ATOM 1375 N N . ARG A 1 171 ? -2.636 -13.553 -1.140 1.00 96.88 171 ARG A N 1
ATOM 1376 C CA . ARG A 1 171 ? -2.822 -14.973 -0.818 1.00 96.88 171 ARG A CA 1
ATOM 1377 C C . ARG A 1 171 ? -3.133 -15.167 0.667 1.00 96.88 171 ARG A C 1
ATOM 1379 O O . ARG A 1 171 ? -4.034 -15.925 1.002 1.00 96.88 171 ARG A O 1
ATOM 1386 N N . ARG A 1 172 ? -2.380 -14.505 1.549 1.00 97.12 172 ARG A N 1
ATOM 1387 C CA . ARG A 1 172 ? -2.501 -14.655 3.008 1.00 97.12 172 ARG A CA 1
ATOM 1388 C C . ARG A 1 172 ? -3.704 -13.938 3.607 1.00 97.12 172 ARG A C 1
ATOM 1390 O O . ARG A 1 172 ? -4.050 -14.222 4.742 1.00 97.12 172 ARG A O 1
ATOM 1397 N N . THR A 1 173 ? -4.343 -13.035 2.870 1.00 97.38 173 THR A N 1
ATOM 1398 C CA . THR A 1 173 ? -5.492 -12.263 3.370 1.00 97.38 173 THR A CA 1
ATOM 1399 C C . THR A 1 173 ? -6.806 -12.585 2.662 1.00 97.38 173 THR A C 1
ATOM 1401 O O . THR A 1 173 ? -7.854 -12.235 3.196 1.00 97.38 173 THR A O 1
ATOM 1404 N N . ALA A 1 174 ? -6.782 -13.273 1.514 1.00 95.62 174 ALA A N 1
ATOM 1405 C CA . ALA A 1 174 ? -7.954 -13.516 0.667 1.00 95.62 174 ALA A CA 1
ATOM 1406 C C . ALA A 1 174 ? -9.173 -14.052 1.437 1.00 95.62 174 ALA A C 1
ATOM 1408 O O . ALA A 1 174 ? -10.251 -13.473 1.326 1.00 95.62 174 ALA A O 1
ATOM 1409 N N . ASP A 1 175 ? -8.992 -15.085 2.264 1.00 94.56 175 ASP A N 1
ATOM 1410 C CA . ASP A 1 175 ? -10.091 -15.725 3.006 1.00 94.56 175 ASP A CA 1
ATOM 1411 C C . ASP A 1 175 ? -10.658 -14.848 4.135 1.00 94.56 175 ASP A C 1
ATOM 1413 O O . ASP A 1 175 ? -11.804 -15.019 4.550 1.00 94.56 175 ASP A O 1
ATOM 1417 N N . ALA A 1 176 ? -9.874 -13.885 4.627 1.00 96.94 176 ALA A N 1
ATOM 1418 C CA . ALA A 1 176 ? -10.300 -12.951 5.664 1.00 96.94 176 ALA A CA 1
ATOM 1419 C C . ALA A 1 176 ? -10.975 -11.691 5.093 1.00 96.94 176 ALA A C 1
ATOM 1421 O O . ALA A 1 176 ? -11.576 -10.920 5.848 1.00 96.94 176 ALA A O 1
ATOM 1422 N N . LEU A 1 177 ? -10.898 -11.468 3.775 1.00 97.44 177 LEU A N 1
ATOM 1423 C CA . LEU A 1 177 ? -11.550 -10.353 3.095 1.00 97.44 177 LEU A CA 1
ATOM 1424 C C . LEU A 1 177 ? -12.962 -10.755 2.644 1.00 97.44 177 LEU A C 1
ATOM 1426 O O . LEU A 1 177 ? -13.161 -11.626 1.801 1.00 97.44 177 LEU A O 1
ATOM 1430 N N . ALA A 1 178 ? -13.969 -10.069 3.177 1.00 96.19 178 ALA A N 1
ATOM 1431 C CA . ALA A 1 178 ? -15.375 -10.359 2.943 1.00 96.19 178 ALA A CA 1
ATOM 1432 C C . ALA A 1 178 ? -16.003 -9.382 1.927 1.00 96.19 178 ALA A C 1
ATOM 1434 O O . ALA A 1 178 ? -15.995 -8.165 2.152 1.00 96.19 178 ALA A O 1
ATOM 1435 N N . PRO A 1 179 ? -16.627 -9.881 0.843 1.00 97.81 179 PRO A N 1
ATOM 1436 C CA . PRO A 1 179 ? -17.359 -9.046 -0.106 1.00 97.81 179 PRO A CA 1
ATOM 1437 C C . PRO A 1 179 ? -18.423 -8.163 0.557 1.00 97.81 179 PRO A C 1
ATOM 1439 O O . PRO A 1 179 ? -19.096 -8.564 1.506 1.00 97.81 179 PRO A O 1
ATOM 1442 N N . GLY A 1 180 ? -18.560 -6.933 0.069 1.00 96.88 180 GLY A N 1
ATOM 1443 C CA . GLY A 1 180 ? -19.438 -5.893 0.605 1.00 96.88 180 GLY A CA 1
ATOM 1444 C C . GLY A 1 180 ? -18.932 -5.239 1.896 1.00 96.88 180 GLY A C 1
ATOM 1445 O O . GLY A 1 180 ? -19.326 -4.108 2.194 1.00 96.88 180 GLY A O 1
ATOM 1446 N N . LYS A 1 181 ? -18.033 -5.897 2.638 1.00 96.44 181 LYS A N 1
ATOM 1447 C CA . LYS A 1 181 ? -17.523 -5.429 3.933 1.00 96.44 181 LYS A CA 1
ATOM 1448 C C . LYS A 1 181 ? -16.115 -4.859 3.814 1.00 96.44 181 LYS A C 1
ATOM 1450 O O . LYS A 1 181 ? -15.903 -3.715 4.207 1.00 96.44 181 LYS A O 1
ATOM 1455 N N . SER A 1 182 ? -15.197 -5.621 3.227 1.00 98.62 182 SER A N 1
ATOM 1456 C CA . SER A 1 182 ? -13.775 -5.296 3.238 1.00 98.62 182 SER A CA 1
ATOM 1457 C C . SER A 1 182 ? -13.397 -4.210 2.236 1.00 98.62 182 SER A C 1
ATOM 1459 O O . SER A 1 182 ? -13.868 -4.186 1.093 1.00 98.62 182 SER A O 1
ATOM 1461 N N . LEU A 1 183 ? -12.500 -3.332 2.672 1.00 98.88 183 LEU A N 1
ATOM 1462 C CA . LEU A 1 183 ? -11.820 -2.346 1.848 1.00 98.88 183 LEU A CA 1
ATOM 1463 C C . LEU A 1 183 ? -10.363 -2.757 1.638 1.00 98.88 183 LEU A C 1
ATOM 1465 O O . LEU A 1 183 ? -9.663 -3.078 2.594 1.00 98.88 183 LEU A O 1
ATOM 1469 N N . VAL A 1 184 ? -9.902 -2.690 0.393 1.00 98.75 184 VAL A N 1
ATOM 1470 C CA . VAL A 1 184 ? -8.489 -2.795 0.025 1.00 98.75 184 VAL A CA 1
ATOM 1471 C C . VAL A 1 184 ? -8.001 -1.389 -0.301 1.00 98.75 184 VAL A C 1
ATOM 1473 O O . VAL A 1 184 ? -8.394 -0.794 -1.306 1.00 98.75 184 VAL A O 1
ATOM 1476 N N . VAL A 1 185 ? -7.183 -0.836 0.585 1.00 98.81 185 VAL A N 1
ATOM 1477 C CA . VAL A 1 185 ? -6.588 0.495 0.472 1.00 98.81 185 VAL A CA 1
ATOM 1478 C C . VAL A 1 185 ? -5.160 0.308 -0.022 1.00 98.81 185 VAL A C 1
ATOM 1480 O O . VAL A 1 185 ? -4.304 -0.170 0.714 1.00 98.81 185 VAL A O 1
ATOM 1483 N N . ALA A 1 186 ? -4.902 0.666 -1.272 1.00 98.31 186 ALA A N 1
ATOM 1484 C CA . ALA A 1 186 ? -3.588 0.553 -1.884 1.00 98.31 186 ALA A CA 1
ATOM 1485 C C . ALA A 1 186 ? -2.922 1.926 -1.925 1.00 98.31 186 ALA A C 1
ATOM 1487 O O . ALA A 1 186 ? -3.307 2.788 -2.722 1.00 98.31 186 ALA A O 1
ATOM 1488 N N . GLN A 1 187 ? -1.933 2.125 -1.057 1.00 97.44 187 GLN A N 1
ATOM 1489 C CA . GLN A 1 187 ? -0.970 3.199 -1.238 1.00 97.44 187 GLN A CA 1
ATOM 1490 C C . GLN A 1 187 ? -0.074 2.865 -2.438 1.00 97.44 187 GLN A C 1
ATOM 1492 O O . GLN A 1 187 ? -0.007 1.716 -2.876 1.00 97.44 187 GLN A O 1
ATOM 1497 N N . ASP A 1 188 ? 0.567 3.875 -3.020 1.00 96.00 188 ASP A N 1
ATOM 1498 C CA . ASP A 1 188 ? 1.466 3.723 -4.166 1.00 96.00 188 ASP A CA 1
ATOM 1499 C C . ASP A 1 188 ? 0.823 3.157 -5.438 1.00 96.00 188 ASP A C 1
ATOM 1501 O O . ASP A 1 188 ? 1.508 2.985 -6.443 1.00 96.00 188 ASP A O 1
ATOM 1505 N N . LEU A 1 189 ? -0.509 3.010 -5.488 1.00 98.00 189 LEU A N 1
ATOM 1506 C CA . LEU A 1 189 ? -1.204 2.627 -6.719 1.00 98.00 189 LEU A CA 1
ATOM 1507 C C . LEU A 1 189 ? -0.886 3.609 -7.852 1.00 98.00 189 LEU A C 1
ATOM 1509 O O . LEU A 1 189 ? -0.671 3.201 -8.992 1.00 98.00 189 LEU A O 1
ATOM 1513 N N . LYS A 1 190 ? -0.827 4.905 -7.525 1.00 97.31 190 LYS A N 1
ATOM 1514 C CA . LYS A 1 190 ? -0.474 5.978 -8.468 1.00 97.31 190 LYS A CA 1
ATOM 1515 C C . LYS A 1 190 ? 1.007 6.360 -8.427 1.00 97.31 190 LYS A C 1
ATOM 1517 O O . LYS A 1 190 ? 1.374 7.397 -8.979 1.00 97.31 190 LYS A O 1
ATOM 1522 N N . TYR A 1 191 ? 1.851 5.578 -7.757 1.00 95.06 191 TYR A N 1
ATOM 1523 C CA . TYR A 1 191 ? 3.295 5.752 -7.806 1.00 95.06 191 TYR A CA 1
ATOM 1524 C C . TYR A 1 191 ? 3.857 4.901 -8.944 1.00 95.06 191 TYR A C 1
ATOM 1526 O O . TYR A 1 191 ? 3.759 3.676 -8.950 1.00 95.06 191 TYR A O 1
ATOM 1534 N N . TRP A 1 192 ? 4.438 5.560 -9.944 1.00 91.69 192 TRP A N 1
ATOM 1535 C CA . TRP A 1 192 ? 4.830 4.892 -11.185 1.00 91.69 192 TRP A CA 1
ATOM 1536 C C . TRP A 1 192 ? 5.914 3.815 -10.981 1.00 91.69 192 TRP A C 1
ATOM 1538 O O . TRP A 1 192 ? 5.915 2.826 -11.712 1.00 91.69 192 TRP A O 1
ATOM 1548 N N . GLY A 1 193 ? 6.772 3.959 -9.963 1.00 90.00 193 GLY A N 1
ATOM 1549 C CA . GLY A 1 193 ? 7.810 2.978 -9.623 1.00 90.00 193 GLY A CA 1
ATOM 1550 C C . GLY A 1 193 ? 7.263 1.660 -9.062 1.00 90.00 193 GLY A C 1
ATOM 1551 O O . GLY A 1 193 ? 7.884 0.618 -9.237 1.00 90.00 193 GLY A O 1
ATOM 1552 N N . ALA A 1 194 ? 6.061 1.664 -8.477 1.00 92.94 194 ALA A N 1
ATOM 1553 C CA . ALA A 1 194 ? 5.450 0.485 -7.862 1.00 92.94 194 ALA A CA 1
ATOM 1554 C C . ALA A 1 194 ? 4.432 -0.202 -8.783 1.00 92.94 194 ALA A C 1
ATOM 1556 O O . ALA A 1 194 ? 3.319 -0.509 -8.362 1.00 92.94 194 ALA A O 1
ATOM 1557 N N . TYR A 1 195 ? 4.786 -0.456 -10.050 1.00 95.56 195 TYR A N 1
ATOM 1558 C CA . TYR A 1 195 ? 3.849 -0.994 -11.054 1.00 95.56 195 TYR A CA 1
ATOM 1559 C C . TYR A 1 195 ? 3.137 -2.286 -10.630 1.00 95.56 195 TYR A C 1
ATOM 1561 O O . TYR A 1 195 ? 2.030 -2.546 -11.101 1.00 95.56 195 TYR A O 1
ATOM 1569 N N . TRP A 1 196 ? 3.746 -3.094 -9.756 1.00 95.88 196 TRP A N 1
ATOM 1570 C CA . TRP A 1 196 ? 3.147 -4.321 -9.236 1.00 95.88 196 TRP A CA 1
ATOM 1571 C C . TRP A 1 196 ? 1.857 -4.058 -8.453 1.00 95.88 196 TRP A C 1
ATOM 1573 O O . TRP A 1 196 ? 0.969 -4.900 -8.503 1.00 95.88 196 TRP A O 1
ATOM 1583 N N . VAL A 1 197 ? 1.695 -2.903 -7.796 1.00 97.44 197 VAL A N 1
ATOM 1584 C CA . VAL A 1 197 ? 0.466 -2.566 -7.057 1.00 97.44 197 VAL A CA 1
ATOM 1585 C C . VAL A 1 197 ? -0.736 -2.431 -8.007 1.00 97.44 197 VAL A C 1
ATOM 1587 O O . VAL A 1 197 ? -1.668 -3.236 -7.893 1.00 97.44 197 VAL A O 1
ATOM 1590 N N . PRO A 1 198 ? -0.754 -1.497 -8.987 1.00 98.25 198 PRO A N 1
ATOM 1591 C CA . PRO A 1 198 ? -1.853 -1.413 -9.941 1.00 98.25 198 PRO A CA 1
ATOM 1592 C C . PRO A 1 198 ? -1.939 -2.650 -10.845 1.00 98.25 198 PRO A C 1
ATOM 1594 O O . PRO A 1 198 ? -3.047 -3.058 -11.181 1.00 98.25 198 PRO A O 1
ATOM 1597 N N . ALA A 1 199 ? -0.820 -3.285 -11.220 1.00 98.25 199 ALA A N 1
ATOM 1598 C CA . ALA A 1 199 ? -0.846 -4.490 -12.052 1.00 98.25 199 ALA A CA 1
ATOM 1599 C C . ALA A 1 199 ? -1.494 -5.689 -11.340 1.00 98.25 199 ALA A C 1
ATOM 1601 O O . ALA A 1 199 ? -2.301 -6.387 -11.950 1.00 98.25 199 ALA A O 1
ATOM 1602 N N . MET A 1 200 ? -1.192 -5.909 -10.056 1.00 97.81 200 MET A N 1
ATOM 1603 C CA . MET A 1 200 ? -1.791 -6.990 -9.271 1.00 97.81 200 MET A CA 1
ATOM 1604 C C . MET A 1 200 ? -3.289 -6.758 -9.086 1.00 97.81 200 MET A C 1
ATOM 1606 O O . MET A 1 200 ? -4.092 -7.652 -9.339 1.00 97.81 200 MET A O 1
ATOM 1610 N N . LEU A 1 201 ? -3.697 -5.542 -8.707 1.00 97.75 201 LEU A N 1
ATOM 1611 C CA . LEU A 1 201 ? -5.119 -5.219 -8.559 1.00 97.75 201 LEU A CA 1
ATOM 1612 C C . LEU A 1 201 ? -5.870 -5.282 -9.897 1.00 97.75 201 LEU A C 1
ATOM 1614 O O . LEU A 1 201 ? -7.048 -5.639 -9.916 1.00 97.75 201 LEU A O 1
ATOM 1618 N N . ALA A 1 202 ? -5.194 -5.029 -11.026 1.00 98.12 202 ALA A N 1
ATOM 1619 C CA . ALA A 1 202 ? -5.776 -5.195 -12.355 1.00 98.12 202 ALA A CA 1
ATOM 1620 C C . ALA A 1 202 ? -6.253 -6.635 -12.627 1.00 98.12 202 ALA A C 1
ATOM 1622 O O . ALA A 1 202 ? -7.222 -6.827 -13.368 1.00 98.12 202 ALA A O 1
ATOM 1623 N N . CYS A 1 203 ? -5.611 -7.645 -12.030 1.00 97.56 203 CYS A N 1
ATOM 1624 C CA . CYS A 1 203 ? -6.024 -9.048 -12.133 1.00 97.56 203 CYS A CA 1
ATOM 1625 C C . CYS A 1 203 ? -7.373 -9.326 -11.450 1.00 97.56 203 CYS A C 1
ATOM 1627 O O . CYS A 1 203 ? -8.020 -10.316 -11.779 1.00 97.56 203 CYS A O 1
ATOM 1629 N N . PHE A 1 204 ? -7.820 -8.442 -10.553 1.00 97.44 204 PHE A N 1
ATOM 1630 C CA . PHE A 1 204 ? -9.006 -8.635 -9.715 1.00 97.44 204 PHE A CA 1
ATOM 1631 C C . PHE A 1 204 ? -10.051 -7.522 -9.866 1.00 97.44 204 PHE A C 1
ATOM 1633 O O . PHE A 1 204 ? -10.939 -7.411 -9.027 1.00 97.44 204 PHE A O 1
ATOM 1640 N N . LEU A 1 205 ? -9.994 -6.700 -10.923 1.00 96.31 205 LEU A N 1
ATOM 1641 C CA . LEU A 1 205 ? -10.940 -5.584 -11.100 1.00 96.31 205 LEU A CA 1
ATOM 1642 C C . LEU A 1 205 ? -12.408 -6.024 -11.150 1.00 96.31 205 LEU A C 1
ATOM 1644 O O . LEU A 1 205 ? -13.268 -5.287 -10.689 1.00 96.31 205 LEU A O 1
ATOM 1648 N N . ASP A 1 206 ? -12.708 -7.236 -11.621 1.00 96.19 206 ASP A N 1
ATOM 1649 C CA . ASP A 1 206 ? -14.079 -7.768 -11.601 1.00 96.19 206 ASP A CA 1
ATOM 1650 C C . ASP A 1 206 ? -14.585 -8.084 -10.180 1.00 96.19 206 ASP A C 1
ATOM 1652 O O . ASP A 1 206 ? -15.781 -8.313 -9.977 1.00 96.19 206 ASP A O 1
ATOM 1656 N N . SER A 1 207 ? -13.686 -8.104 -9.198 1.00 97.94 207 SER A N 1
ATOM 1657 C CA . SER A 1 207 ? -13.970 -8.292 -7.776 1.00 97.94 207 SER A CA 1
ATOM 1658 C C . SER A 1 207 ? -13.861 -6.996 -6.971 1.00 97.94 207 SER A C 1
ATOM 1660 O O . SER A 1 207 ? -14.155 -7.016 -5.776 1.00 97.94 207 SER A O 1
ATOM 1662 N N . LEU A 1 208 ? -13.467 -5.877 -7.587 1.00 98.19 208 LEU A N 1
ATOM 1663 C CA . LEU A 1 208 ? -13.142 -4.625 -6.905 1.00 98.19 208 LEU A CA 1
ATOM 1664 C C . LEU A 1 208 ? -13.969 -3.455 -7.446 1.00 98.19 208 LEU A C 1
ATOM 1666 O O . LEU A 1 208 ? -14.026 -3.203 -8.644 1.00 98.19 208 LEU A O 1
ATOM 1670 N N . GLU A 1 209 ? -14.554 -2.680 -6.541 1.00 98.38 209 GLU A N 1
ATOM 1671 C CA . GLU A 1 209 ? -15.242 -1.427 -6.848 1.00 98.38 209 GLU A CA 1
ATOM 1672 C C . GLU A 1 209 ? -14.412 -0.253 -6.325 1.00 98.38 209 GLU A C 1
ATOM 1674 O O . GLU A 1 209 ? -14.140 -0.176 -5.129 1.00 98.38 209 GLU A O 1
ATOM 1679 N N . LEU A 1 210 ? -14.006 0.678 -7.193 1.00 98.31 210 LEU A N 1
ATOM 1680 C CA . LEU A 1 210 ? -13.332 1.908 -6.764 1.00 98.31 210 LEU A CA 1
ATOM 1681 C C . LEU A 1 210 ? -14.297 2.765 -5.933 1.00 98.31 210 LEU A C 1
ATOM 1683 O O . LEU A 1 210 ? -15.318 3.209 -6.453 1.00 98.31 210 LEU A O 1
ATOM 1687 N N . VAL A 1 211 ? -13.951 3.042 -4.673 1.00 97.62 211 VAL A N 1
ATOM 1688 C CA . VAL A 1 211 ? -14.796 3.851 -3.776 1.00 97.62 211 VAL A CA 1
ATOM 1689 C C . VAL A 1 211 ? -14.185 5.205 -3.440 1.00 97.62 211 VAL A C 1
ATOM 1691 O O . VAL A 1 211 ? -14.908 6.198 -3.408 1.00 97.62 211 VAL A O 1
ATOM 1694 N N . HIS A 1 212 ? -12.867 5.282 -3.230 1.00 97.19 212 HIS A N 1
ATOM 1695 C CA . HIS A 1 212 ? -12.181 6.532 -2.890 1.00 97.19 212 HIS A CA 1
ATOM 1696 C C . HIS A 1 212 ? -10.813 6.626 -3.567 1.00 97.19 212 HIS A C 1
ATOM 1698 O O . HIS A 1 212 ? -10.154 5.619 -3.820 1.00 97.19 212 HIS A O 1
ATOM 1704 N N . GLN A 1 213 ? -10.359 7.854 -3.787 1.00 95.81 213 GLN A N 1
ATOM 1705 C CA . GLN A 1 213 ? -9.007 8.179 -4.231 1.00 95.81 213 GLN A CA 1
ATOM 1706 C C . GLN A 1 213 ? -8.617 9.530 -3.635 1.00 95.81 213 GLN A C 1
ATOM 1708 O O . GLN A 1 213 ? -9.454 10.433 -3.584 1.00 95.81 213 GLN A O 1
ATOM 1713 N N . THR A 1 214 ? -7.374 9.673 -3.181 1.00 95.12 214 THR A N 1
ATOM 1714 C CA . THR A 1 214 ? -6.837 10.978 -2.769 1.00 95.12 214 THR A CA 1
ATOM 1715 C C . THR A 1 214 ? -6.390 11.749 -4.006 1.00 95.12 214 THR A C 1
ATOM 1717 O O . THR A 1 214 ? -5.870 11.146 -4.936 1.00 95.12 214 THR A O 1
ATOM 1720 N N . GLU A 1 215 ? -6.584 13.064 -4.080 1.00 90.69 215 GLU A N 1
ATOM 1721 C CA . GLU A 1 215 ? -6.133 13.843 -5.247 1.00 90.69 215 GLU A CA 1
ATOM 1722 C C . GLU A 1 215 ? -4.615 14.098 -5.193 1.00 90.69 215 GLU A C 1
ATOM 1724 O O . GLU A 1 215 ? -3.900 13.935 -6.181 1.00 90.69 215 GLU A O 1
ATOM 1729 N N . ARG A 1 216 ? -4.108 14.458 -4.014 1.00 87.06 216 ARG A N 1
ATOM 1730 C CA . ARG A 1 216 ? -2.725 14.858 -3.721 1.00 87.06 216 ARG A CA 1
ATOM 1731 C C . ARG A 1 216 ? -1.957 13.760 -2.989 1.00 87.06 216 ARG A C 1
ATOM 1733 O O . ARG A 1 216 ? -1.271 14.040 -2.013 1.00 87.06 216 ARG A O 1
ATOM 1740 N N . GLY A 1 217 ? -2.076 12.527 -3.463 1.00 91.88 217 GLY A N 1
ATOM 1741 C CA . GLY A 1 217 ? -1.399 11.350 -2.921 1.00 91.88 217 GLY A CA 1
ATOM 1742 C C . GLY A 1 217 ? -1.399 10.198 -3.921 1.00 91.88 217 GLY A C 1
ATOM 1743 O O . GLY A 1 217 ? -1.862 10.356 -5.057 1.00 91.88 217 GLY A O 1
ATOM 1744 N N . SER A 1 218 ? -0.884 9.041 -3.509 1.00 96.06 218 SER A N 1
ATOM 1745 C CA . SER A 1 218 ? -0.855 7.822 -4.327 1.00 96.06 218 SER A CA 1
ATOM 1746 C C . SER A 1 218 ? -1.919 6.793 -3.920 1.00 96.06 218 SER A C 1
ATOM 1748 O O . SER A 1 218 ? -2.108 5.806 -4.633 1.00 96.06 218 SER A O 1
ATOM 1750 N N . THR A 1 219 ? -2.651 7.062 -2.833 1.00 98.19 219 THR A N 1
ATOM 1751 C CA . THR A 1 219 ? -3.639 6.156 -2.234 1.00 98.19 219 THR A CA 1
ATOM 1752 C C . THR A 1 219 ? -4.963 6.074 -2.996 1.00 98.19 219 THR A C 1
ATOM 1754 O O . THR A 1 219 ? -5.627 7.077 -3.275 1.00 98.19 219 THR A O 1
ATOM 1757 N N . VAL A 1 220 ? -5.395 4.840 -3.253 1.00 98.56 220 VAL A N 1
ATOM 1758 C CA . VAL A 1 220 ? -6.686 4.500 -3.859 1.00 98.56 220 VAL A CA 1
ATOM 1759 C C . VAL A 1 220 ? -7.333 3.371 -3.063 1.00 98.56 220 VAL A C 1
ATOM 1761 O O . VAL A 1 220 ? -6.654 2.487 -2.550 1.00 98.56 220 VAL A O 1
ATOM 1764 N N . THR A 1 221 ? -8.653 3.401 -2.905 1.00 98.75 221 THR A N 1
ATOM 1765 C CA . THR A 1 221 ? -9.391 2.413 -2.112 1.00 98.75 221 THR A CA 1
ATOM 1766 C C . THR A 1 221 ? -10.477 1.746 -2.921 1.00 98.75 221 THR A C 1
ATOM 1768 O O . THR A 1 221 ? -11.311 2.410 -3.539 1.00 98.75 221 THR A O 1
ATOM 1771 N N . PHE A 1 222 ? -10.493 0.422 -2.829 1.00 98.75 222 PHE A N 1
ATOM 1772 C CA . PHE A 1 222 ? -11.483 -0.436 -3.445 1.00 98.75 222 PHE A CA 1
ATOM 1773 C C . PHE A 1 222 ? -12.321 -1.127 -2.381 1.00 98.75 222 PHE A C 1
ATOM 1775 O O . PHE A 1 222 ? -11.800 -1.581 -1.364 1.00 98.75 222 PHE A O 1
ATOM 1782 N N . ARG A 1 223 ? -13.618 -1.258 -2.633 1.00 98.75 223 ARG A N 1
ATOM 1783 C CA . ARG A 1 223 ? -14.476 -2.199 -1.927 1.00 98.75 223 ARG A CA 1
ATOM 1784 C C . ARG A 1 223 ? -14.397 -3.546 -2.621 1.00 98.75 223 ARG A C 1
ATOM 1786 O O . ARG A 1 223 ? -14.551 -3.629 -3.838 1.00 98.75 223 ARG A O 1
ATOM 1793 N N . LEU A 1 224 ? -14.188 -4.604 -1.847 1.00 98.56 224 LEU A N 1
ATOM 1794 C CA . LEU A 1 224 ? -14.307 -5.956 -2.369 1.00 98.56 224 LEU A CA 1
ATOM 1795 C C . LEU A 1 224 ? -15.789 -6.255 -2.618 1.00 98.56 224 LEU A C 1
ATOM 1797 O O . LEU A 1 224 ? -16.590 -6.178 -1.691 1.00 98.56 224 LEU A O 1
ATOM 1801 N N . VAL A 1 225 ? -16.172 -6.588 -3.849 1.00 98.38 225 VAL A N 1
ATOM 1802 C CA . VAL A 1 225 ? -17.567 -6.897 -4.231 1.00 98.38 225 VAL A CA 1
ATOM 1803 C C . VAL A 1 225 ? -17.776 -8.363 -4.605 1.00 98.38 225 VAL A C 1
ATOM 1805 O O . VAL A 1 225 ? -18.904 -8.851 -4.575 1.00 98.38 225 VAL A O 1
ATOM 1808 N N . ARG A 1 226 ? -16.696 -9.096 -4.890 1.00 97.88 226 ARG A N 1
ATOM 1809 C CA . ARG A 1 226 ? -16.685 -10.559 -5.049 1.00 97.88 226 ARG A CA 1
ATOM 1810 C C . ARG A 1 226 ? -15.475 -11.126 -4.321 1.00 97.88 226 ARG A C 1
ATOM 1812 O O . ARG A 1 226 ? -14.467 -10.440 -4.221 1.00 97.88 226 ARG A O 1
ATOM 1819 N N . ALA A 1 227 ? -15.579 -12.340 -3.787 1.00 96.12 227 ALA A N 1
ATOM 1820 C CA . ALA A 1 227 ? -14.495 -12.919 -2.996 1.00 96.12 227 ALA A CA 1
ATOM 1821 C C . ALA A 1 227 ? -13.232 -13.083 -3.853 1.00 96.12 227 ALA A C 1
ATOM 1823 O O . ALA A 1 227 ? -13.326 -13.415 -5.038 1.00 96.12 227 ALA A O 1
ATOM 1824 N N . LEU A 1 228 ? -12.063 -12.853 -3.255 1.00 93.81 228 LEU A N 1
ATOM 1825 C CA . LEU A 1 228 ? -10.800 -13.244 -3.871 1.00 93.81 228 LEU A CA 1
ATOM 1826 C C . LEU A 1 228 ? -10.610 -14.738 -3.624 1.00 93.81 228 LEU A C 1
ATOM 1828 O O . LEU A 1 228 ? -10.722 -15.191 -2.490 1.00 93.81 228 LEU A O 1
ATOM 1832 N N . SER A 1 229 ? -10.325 -15.512 -4.665 1.00 90.31 229 SER A N 1
ATOM 1833 C CA . SER A 1 229 ? -9.957 -16.913 -4.481 1.00 90.31 229 SER A CA 1
ATOM 1834 C C . SER A 1 229 ? -8.449 -17.036 -4.285 1.00 90.31 229 SER A C 1
ATOM 1836 O O . SER A 1 229 ? -7.679 -16.551 -5.116 1.00 90.31 229 SER A O 1
ATOM 1838 N N . VAL A 1 230 ? -8.021 -17.763 -3.248 1.00 93.06 230 VAL A N 1
ATOM 1839 C CA . VAL A 1 230 ? -6.612 -18.160 -3.075 1.00 93.06 230 VAL A CA 1
ATOM 1840 C C . VAL A 1 230 ? -6.080 -18.833 -4.343 1.00 93.06 230 VAL A C 1
ATOM 1842 O O . VAL A 1 230 ? -5.000 -18.477 -4.803 1.00 93.06 230 VAL A O 1
ATOM 1845 N N . ALA A 1 231 ? -6.873 -19.701 -4.979 1.00 94.25 231 ALA A N 1
ATOM 1846 C CA . ALA A 1 231 ? -6.491 -20.372 -6.221 1.00 94.25 231 ALA A CA 1
ATOM 1847 C C . ALA A 1 231 ? -6.280 -19.388 -7.390 1.00 94.25 231 ALA A C 1
ATOM 1849 O O . ALA A 1 231 ? -5.379 -19.578 -8.204 1.00 94.25 231 ALA A O 1
ATOM 1850 N N . GLN A 1 232 ? -7.072 -18.309 -7.470 1.00 94.12 232 GLN A N 1
ATOM 1851 C CA . GLN A 1 232 ? -6.864 -17.259 -8.477 1.00 94.12 232 GLN A CA 1
ATOM 1852 C C . GLN A 1 232 ? -5.552 -16.504 -8.239 1.00 94.12 232 GLN A C 1
ATOM 1854 O O . GLN A 1 232 ? -4.838 -16.223 -9.197 1.00 94.12 232 GLN A O 1
ATOM 1859 N N . VAL A 1 233 ? -5.220 -16.197 -6.979 1.00 96.06 233 VAL A N 1
ATOM 1860 C CA . VAL A 1 233 ? -3.937 -15.565 -6.624 1.00 96.06 233 VAL A CA 1
ATOM 1861 C C . VAL A 1 233 ? -2.770 -16.516 -6.909 1.00 96.06 233 VAL A C 1
ATOM 1863 O O . VAL A 1 233 ? -1.745 -16.105 -7.450 1.00 96.06 233 VAL A O 1
ATOM 1866 N N . GLU A 1 234 ? -2.928 -17.802 -6.596 1.00 95.31 234 GLU A N 1
ATOM 1867 C CA . GLU A 1 234 ? -1.923 -18.836 -6.844 1.00 95.31 234 GLU A CA 1
ATOM 1868 C C . GLU A 1 234 ? -1.638 -19.057 -8.329 1.00 95.31 234 GLU A C 1
ATOM 1870 O O . GLU A 1 234 ? -0.485 -19.294 -8.687 1.00 95.31 234 GLU A O 1
ATOM 1875 N N . ALA A 1 235 ? -2.653 -18.935 -9.186 1.00 95.75 235 ALA A N 1
ATOM 1876 C CA . ALA A 1 235 ? -2.511 -19.072 -10.633 1.00 95.75 235 ALA A CA 1
ATOM 1877 C C . ALA A 1 235 ? -1.698 -17.935 -11.281 1.00 95.75 235 ALA A C 1
ATOM 1879 O O . ALA A 1 235 ? -1.246 -18.076 -12.418 1.00 95.75 235 ALA A O 1
ATOM 1880 N N . LEU A 1 236 ? -1.505 -16.809 -10.584 1.00 96.31 236 LEU A N 1
ATOM 1881 C CA . LEU A 1 236 ? -0.620 -15.743 -11.046 1.00 96.31 236 LEU A CA 1
ATOM 1882 C C . LEU A 1 236 ? 0.841 -16.192 -10.980 1.00 96.31 236 LEU A C 1
ATOM 1884 O O . LEU A 1 236 ? 1.243 -16.896 -10.050 1.00 96.31 236 LEU A O 1
ATOM 1888 N N . VAL A 1 237 ? 1.645 -15.717 -11.936 1.00 94.94 237 VAL A N 1
ATOM 1889 C CA . VAL A 1 237 ? 3.101 -15.921 -11.926 1.00 94.94 237 VAL A CA 1
ATOM 1890 C C . VAL A 1 237 ? 3.694 -15.440 -10.603 1.00 94.94 237 VAL A C 1
ATOM 1892 O O . VAL A 1 237 ? 3.239 -14.446 -10.042 1.00 94.94 237 VAL A O 1
ATOM 1895 N N . ASP A 1 238 ? 4.710 -16.131 -10.097 1.00 92.00 238 ASP A N 1
ATOM 1896 C CA . ASP A 1 238 ? 5.345 -15.805 -8.812 1.00 92.00 238 ASP A CA 1
ATOM 1897 C C . ASP A 1 238 ? 6.625 -14.966 -8.964 1.00 92.00 238 ASP A C 1
ATOM 1899 O O . ASP A 1 238 ? 7.437 -14.862 -8.046 1.00 92.00 238 ASP A O 1
ATOM 1903 N N . ASP A 1 239 ? 6.845 -14.405 -10.152 1.00 90.94 239 ASP A N 1
ATOM 1904 C CA . ASP A 1 239 ? 8.036 -13.632 -10.481 1.00 90.94 239 ASP A CA 1
ATOM 1905 C C . ASP A 1 239 ? 7.687 -12.513 -11.464 1.00 90.94 239 ASP A C 1
ATOM 1907 O O . ASP A 1 239 ? 7.072 -12.749 -12.511 1.00 90.94 239 ASP A O 1
ATOM 1911 N N . ALA A 1 240 ? 8.088 -11.289 -11.125 1.00 92.69 240 ALA A N 1
ATOM 1912 C CA . ALA A 1 240 ? 7.837 -10.116 -11.945 1.00 92.69 240 ALA A CA 1
ATOM 1913 C C . ALA A 1 240 ? 8.488 -10.199 -13.336 1.00 92.69 240 ALA A C 1
ATOM 1915 O 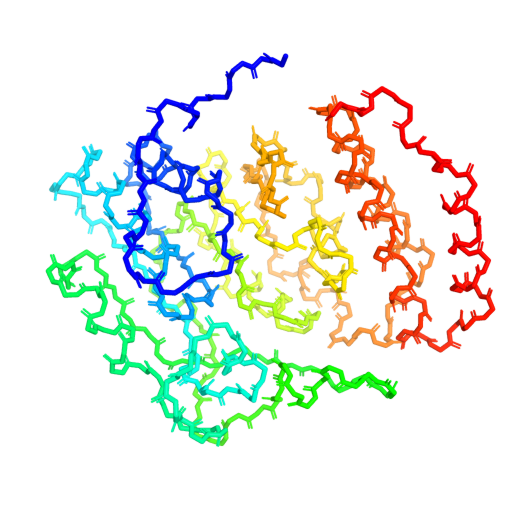O . ALA A 1 240 ? 7.943 -9.664 -14.302 1.00 92.69 240 ALA A O 1
ATOM 1916 N N . THR A 1 241 ? 9.628 -10.882 -13.461 1.00 91.88 241 THR A N 1
ATOM 1917 C CA . THR A 1 241 ? 10.355 -11.032 -14.731 1.00 91.88 241 THR A CA 1
ATOM 1918 C C . THR A 1 241 ? 9.661 -11.988 -15.706 1.00 91.88 241 THR A C 1
ATOM 1920 O O . THR A 1 241 ? 9.926 -11.955 -16.908 1.00 91.88 241 THR A O 1
ATOM 1923 N N . ALA A 1 242 ? 8.719 -12.796 -15.207 1.00 94.19 242 ALA A N 1
ATOM 1924 C CA . ALA A 1 242 ? 7.900 -13.716 -15.990 1.00 94.19 242 ALA A CA 1
ATOM 1925 C C . ALA A 1 242 ? 6.523 -13.134 -16.366 1.00 94.19 242 ALA A C 1
ATOM 1927 O O . ALA A 1 242 ? 5.688 -13.842 -16.936 1.00 94.19 242 ALA A O 1
ATOM 1928 N N . LEU A 1 243 ? 6.254 -11.860 -16.052 1.00 96.50 243 LEU A N 1
ATOM 1929 C CA . LEU A 1 243 ? 4.956 -11.249 -16.326 1.00 96.50 243 LEU A CA 1
ATOM 1930 C C . LEU A 1 243 ? 4.656 -11.171 -17.835 1.00 96.50 243 LEU A C 1
ATOM 1932 O O . LEU A 1 243 ? 5.488 -10.701 -18.620 1.00 96.50 243 LEU A O 1
ATOM 1936 N N . PRO A 1 244 ? 3.436 -11.547 -18.259 1.00 96.69 244 PRO A N 1
ATOM 1937 C CA . PRO A 1 244 ? 3.018 -11.432 -19.648 1.00 96.69 244 PRO A CA 1
ATOM 1938 C C . PRO A 1 244 ? 2.799 -9.952 -20.012 1.00 96.69 244 PRO A C 1
ATOM 1940 O O . PRO A 1 244 ? 1.771 -9.352 -19.707 1.00 96.69 244 PRO A O 1
ATOM 1943 N N . ALA A 1 245 ? 3.802 -9.337 -20.650 1.00 97.00 245 ALA A N 1
ATOM 1944 C CA . ALA A 1 245 ? 3.879 -7.884 -20.847 1.00 97.00 245 ALA A CA 1
ATOM 1945 C C . ALA A 1 245 ? 2.605 -7.259 -21.439 1.00 97.00 245 ALA A C 1
ATOM 1947 O O . ALA A 1 245 ? 2.171 -6.198 -20.993 1.00 97.00 245 ALA A O 1
ATOM 1948 N N . ARG A 1 246 ? 2.006 -7.896 -22.452 1.00 97.81 246 ARG A N 1
ATOM 1949 C CA . ARG A 1 246 ? 0.834 -7.363 -23.159 1.00 97.81 246 ARG A CA 1
ATOM 1950 C C . ARG A 1 246 ? -0.386 -7.318 -22.240 1.00 97.81 246 ARG A C 1
ATOM 1952 O O . ARG A 1 246 ? -1.071 -6.300 -22.178 1.00 97.81 246 ARG A O 1
ATOM 1959 N N . GLU A 1 247 ? -0.644 -8.410 -21.539 1.00 98.19 247 GLU A N 1
ATOM 1960 C CA . GLU A 1 247 ? -1.750 -8.594 -20.610 1.00 98.19 247 GLU A CA 1
ATOM 1961 C C . GLU A 1 247 ? -1.593 -7.663 -19.405 1.00 98.19 247 GLU A C 1
ATOM 1963 O O . GLU A 1 247 ? -2.546 -6.979 -19.028 1.00 98.19 247 GLU A O 1
ATOM 1968 N N . THR A 1 248 ? -0.379 -7.553 -18.860 1.00 98.38 248 THR A N 1
ATOM 1969 C CA . THR A 1 248 ? -0.082 -6.656 -17.739 1.00 98.38 248 THR A CA 1
ATOM 1970 C C . THR A 1 248 ? -0.262 -5.186 -18.131 1.00 98.38 248 THR A C 1
ATOM 1972 O O . THR A 1 248 ? -0.917 -4.437 -17.406 1.00 98.38 248 THR A O 1
ATOM 1975 N N . LEU A 1 249 ? 0.223 -4.763 -19.307 1.00 98.69 249 LEU A N 1
ATOM 1976 C CA . LEU A 1 249 ? 0.001 -3.403 -19.823 1.00 98.69 249 LEU A CA 1
ATOM 1977 C C . LEU A 1 249 ? -1.487 -3.111 -20.070 1.00 98.69 249 LEU A C 1
ATOM 1979 O O . LEU A 1 249 ? -1.964 -2.022 -19.753 1.00 98.69 249 LEU A O 1
ATOM 1983 N N . ALA A 1 250 ? -2.242 -4.081 -20.594 1.00 98.69 250 ALA A N 1
ATOM 1984 C CA . ALA A 1 250 ? -3.690 -3.948 -20.744 1.00 98.69 250 ALA A CA 1
ATOM 1985 C C . ALA A 1 250 ? -4.396 -3.827 -19.380 1.00 98.69 250 ALA A C 1
ATOM 1987 O O . ALA A 1 250 ? -5.348 -3.059 -19.239 1.00 98.69 250 ALA A O 1
ATOM 1988 N N . GLY A 1 251 ? -3.913 -4.543 -18.362 1.00 98.62 251 GLY A N 1
ATOM 1989 C CA . GLY A 1 251 ? -4.341 -4.403 -16.973 1.00 98.62 251 GLY A CA 1
ATOM 1990 C C . GLY A 1 251 ? -4.134 -2.988 -16.432 1.00 98.62 251 GLY A C 1
ATOM 1991 O O . GLY A 1 251 ? -5.093 -2.373 -15.966 1.00 98.62 251 GLY A O 1
ATOM 1992 N N . LEU A 1 252 ? -2.921 -2.450 -16.572 1.00 98.75 252 LEU A N 1
ATOM 1993 C CA . LEU A 1 252 ? -2.591 -1.078 -16.178 1.00 98.75 252 LEU A CA 1
ATOM 1994 C C . LEU A 1 252 ? -3.481 -0.046 -16.887 1.00 98.75 252 LEU A C 1
ATOM 1996 O O . LEU A 1 252 ? -3.992 0.868 -16.245 1.00 98.75 252 LEU A O 1
ATOM 2000 N N . GLU A 1 253 ? -3.751 -0.217 -18.185 1.00 98.62 253 GLU A N 1
ATOM 2001 C CA . GLU A 1 253 ? -4.655 0.677 -18.921 1.00 98.62 253 GLU A CA 1
ATOM 2002 C C . GLU A 1 253 ? -6.099 0.620 -18.392 1.00 98.62 253 GLU A C 1
ATOM 2004 O O . GLU A 1 253 ? -6.775 1.648 -18.353 1.00 98.62 253 GLU A O 1
ATOM 2009 N N . ARG A 1 254 ? -6.590 -0.549 -17.949 1.00 98.62 254 ARG A N 1
ATOM 2010 C CA . ARG A 1 254 ? -7.917 -0.652 -17.311 1.00 98.62 254 ARG A CA 1
ATOM 2011 C C . ARG A 1 254 ? -7.967 0.124 -15.995 1.00 98.62 254 ARG A C 1
ATOM 2013 O O . ARG A 1 254 ? -8.927 0.859 -15.779 1.00 98.62 254 ARG A O 1
ATOM 2020 N N . VAL A 1 255 ? -6.930 0.017 -15.162 1.00 98.69 255 VAL A N 1
ATOM 2021 C CA . VAL A 1 255 ? -6.820 0.799 -13.917 1.00 98.69 255 VAL A CA 1
ATOM 2022 C C . VAL A 1 255 ? -6.749 2.297 -14.225 1.00 98.69 255 VAL A C 1
ATOM 2024 O O . VAL A 1 255 ? -7.479 3.083 -13.627 1.00 98.69 255 VAL A O 1
ATOM 2027 N N . ALA A 1 256 ? -5.943 2.707 -15.207 1.00 98.31 256 ALA A N 1
ATOM 2028 C CA . ALA A 1 256 ? -5.841 4.106 -15.614 1.00 98.31 256 ALA A CA 1
ATOM 2029 C C . ALA A 1 256 ? -7.189 4.673 -16.097 1.00 98.31 256 ALA A C 1
ATOM 2031 O O . ALA A 1 256 ? -7.582 5.765 -15.687 1.00 98.31 256 ALA A O 1
ATOM 2032 N N . LYS A 1 257 ? -7.936 3.922 -16.917 1.00 98.12 257 LYS A N 1
ATOM 2033 C CA . LYS A 1 257 ? -9.281 4.319 -17.366 1.00 98.12 257 LYS A CA 1
ATOM 2034 C C . LYS A 1 257 ? -10.264 4.462 -16.208 1.00 98.12 257 LYS A C 1
ATOM 2036 O O . LYS A 1 257 ? -11.068 5.389 -16.222 1.00 98.12 257 LYS A O 1
ATOM 2041 N N . LEU A 1 258 ? -10.190 3.576 -15.216 1.00 98.00 258 LEU A N 1
ATOM 2042 C CA . LEU A 1 258 ? -11.027 3.644 -14.020 1.00 98.00 258 LEU A CA 1
ATOM 2043 C C . LEU A 1 258 ? -10.771 4.940 -13.231 1.00 98.00 258 LEU A C 1
ATOM 2045 O O . LEU A 1 258 ? -11.721 5.637 -12.877 1.00 98.00 258 LEU A O 1
ATOM 2049 N N . LEU A 1 259 ? -9.501 5.316 -13.037 1.00 97.12 259 LEU A N 1
ATOM 2050 C CA . LEU A 1 259 ? -9.129 6.589 -12.403 1.00 97.12 259 LEU A CA 1
ATOM 2051 C C . LEU A 1 259 ? -9.593 7.799 -13.229 1.00 97.12 259 LEU A C 1
ATOM 2053 O O . LEU A 1 259 ? -10.161 8.743 -12.684 1.00 97.12 259 LEU A O 1
ATOM 2057 N N . GLU A 1 260 ? -9.426 7.758 -14.554 1.00 95.69 260 GLU A N 1
ATOM 2058 C CA . GLU A 1 260 ? -9.910 8.800 -15.470 1.00 95.69 260 GLU A CA 1
ATOM 2059 C C . GLU A 1 260 ? -11.425 9.008 -15.378 1.00 95.69 260 GLU A C 1
ATOM 2061 O O . GLU A 1 260 ? -11.887 10.150 -15.323 1.00 95.69 260 GLU A O 1
ATOM 2066 N N . GLN A 1 261 ? -12.194 7.918 -15.338 1.00 95.88 261 GLN A N 1
ATOM 2067 C CA . GLN A 1 261 ? -13.650 7.944 -15.178 1.00 95.88 261 GLN A CA 1
ATOM 2068 C C . GLN A 1 261 ? -14.063 8.505 -13.813 1.00 95.88 261 GLN A C 1
ATOM 2070 O O . GLN A 1 261 ? -15.059 9.221 -13.722 1.00 95.88 261 GLN A O 1
ATOM 2075 N N . ALA A 1 262 ? -13.264 8.252 -12.775 1.00 94.25 262 ALA A N 1
ATOM 2076 C CA . ALA A 1 262 ? -13.419 8.855 -11.454 1.00 94.25 262 ALA A CA 1
ATOM 2077 C C . ALA A 1 262 ? -12.904 10.308 -11.372 1.00 94.25 262 ALA A C 1
ATOM 2079 O O . ALA A 1 262 ? -13.001 10.942 -10.323 1.00 94.25 262 ALA A O 1
ATOM 2080 N N . GLY A 1 263 ? -12.374 10.861 -12.468 1.00 93.19 263 GLY A N 1
ATOM 2081 C CA . GLY A 1 263 ? -11.906 12.244 -12.564 1.00 93.19 263 GLY A CA 1
ATOM 2082 C C . GLY A 1 263 ? -10.423 12.466 -12.242 1.00 93.19 263 GLY A C 1
ATOM 2083 O O . GLY A 1 263 ? -9.967 13.603 -12.352 1.00 93.19 263 GLY A O 1
ATOM 2084 N N . ASP A 1 264 ? -9.650 11.425 -11.914 1.00 94.19 264 ASP A N 1
ATOM 2085 C CA . ASP A 1 264 ? -8.212 11.518 -11.620 1.00 94.19 264 ASP A CA 1
ATOM 2086 C C . ASP A 1 264 ? -7.357 11.228 -12.865 1.00 94.19 264 ASP A C 1
ATOM 2088 O O . ASP A 1 264 ? -6.745 10.171 -13.038 1.00 94.19 264 ASP A O 1
ATOM 2092 N N . LYS A 1 265 ? -7.318 12.206 -13.774 1.00 94.38 265 LYS A N 1
ATOM 2093 C CA . LYS A 1 265 ? -6.543 12.106 -15.022 1.00 94.38 265 LYS A CA 1
ATOM 2094 C C . LYS A 1 265 ? -5.028 12.076 -14.794 1.00 94.38 265 LYS A C 1
ATOM 2096 O O . LYS A 1 265 ? -4.303 11.509 -15.609 1.00 94.38 265 LYS A O 1
ATOM 2101 N N . VAL A 1 266 ? -4.539 12.717 -13.729 1.00 94.12 266 VAL A N 1
ATOM 2102 C CA . VAL A 1 266 ? -3.102 12.748 -13.408 1.00 94.12 266 VAL A CA 1
ATOM 2103 C C . VAL A 1 266 ? -2.677 11.400 -12.835 1.00 94.12 266 VAL A C 1
ATOM 2105 O O . VAL A 1 266 ? -1.712 10.814 -13.320 1.00 94.12 266 VAL A O 1
ATOM 2108 N N . GLY A 1 267 ? -3.452 10.849 -11.900 1.00 95.69 267 GLY A N 1
ATOM 2109 C CA . GLY A 1 267 ? -3.271 9.496 -11.388 1.00 95.69 267 GLY A CA 1
ATOM 2110 C C . GLY A 1 267 ? -3.300 8.443 -12.488 1.00 95.69 267 GLY A C 1
ATOM 2111 O O . GLY A 1 267 ? -2.419 7.589 -12.549 1.00 95.69 267 GLY A O 1
ATOM 2112 N N . ALA A 1 268 ? -4.239 8.555 -13.431 1.00 96.81 268 ALA A N 1
ATOM 2113 C CA . ALA A 1 268 ? -4.274 7.693 -14.608 1.00 96.81 268 ALA A CA 1
ATOM 2114 C C . ALA A 1 268 ? -3.000 7.787 -15.465 1.00 96.81 268 ALA A C 1
ATOM 2116 O O . ALA A 1 268 ? -2.538 6.778 -15.997 1.00 96.81 268 ALA A O 1
ATOM 2117 N N . MET A 1 269 ? -2.410 8.980 -15.607 1.00 95.94 269 MET A N 1
ATOM 2118 C CA . MET A 1 269 ? -1.130 9.141 -16.302 1.00 95.94 269 MET A CA 1
ATOM 2119 C C . MET A 1 269 ? 0.012 8.454 -15.544 1.00 95.94 269 MET A C 1
ATOM 2121 O O . MET A 1 269 ? 0.818 7.768 -16.170 1.00 95.94 269 MET A O 1
ATOM 2125 N N . HIS A 1 270 ? 0.060 8.571 -14.214 1.00 96.12 270 HIS A N 1
ATOM 2126 C CA . HIS A 1 270 ? 1.065 7.875 -13.406 1.00 96.12 270 HIS A CA 1
ATOM 2127 C C . HIS A 1 270 ? 0.951 6.349 -13.515 1.00 96.12 270 HIS A C 1
ATOM 2129 O O . HIS A 1 270 ? 1.965 5.683 -13.700 1.00 96.12 270 HIS A O 1
ATOM 2135 N N . VAL A 1 271 ? -0.267 5.798 -13.498 1.00 98.00 271 VAL A N 1
ATOM 2136 C CA . VAL A 1 271 ? -0.484 4.353 -13.702 1.00 98.00 271 VAL A CA 1
ATOM 2137 C C . VAL A 1 271 ? -0.022 3.903 -15.091 1.00 98.00 271 VAL A C 1
ATOM 2139 O O . VAL A 1 271 ? 0.532 2.818 -15.242 1.00 98.00 271 VAL A O 1
ATOM 2142 N N . ARG A 1 272 ? -0.191 4.727 -16.133 1.00 97.94 272 ARG A N 1
ATOM 2143 C CA . ARG A 1 272 ? 0.358 4.407 -17.464 1.00 97.94 272 ARG A CA 1
ATOM 2144 C C . ARG A 1 272 ? 1.885 4.451 -17.486 1.00 97.94 272 ARG A C 1
ATOM 2146 O O . ARG A 1 272 ? 2.498 3.602 -18.133 1.00 97.94 272 ARG A O 1
ATOM 2153 N N . LEU A 1 273 ? 2.498 5.394 -16.766 1.00 97.44 273 LEU A N 1
ATOM 2154 C CA . LEU A 1 273 ? 3.956 5.470 -16.615 1.00 97.44 273 LEU A CA 1
ATOM 2155 C C . LEU A 1 273 ? 4.531 4.229 -15.922 1.00 97.44 273 LEU A C 1
ATOM 2157 O O . LEU A 1 273 ? 5.633 3.815 -16.275 1.00 97.44 273 LEU A O 1
ATOM 2161 N N . SER A 1 274 ? 3.774 3.561 -15.045 1.00 96.94 274 SER A N 1
ATOM 2162 C CA . SER A 1 274 ? 4.162 2.262 -14.475 1.00 96.94 274 SER A CA 1
ATOM 2163 C C . SER A 1 274 ? 4.475 1.197 -15.534 1.00 96.94 274 SER A C 1
ATOM 2165 O O . SER A 1 274 ? 5.302 0.314 -15.307 1.00 96.94 274 SER A O 1
ATOM 2167 N N . GLY A 1 275 ? 3.869 1.289 -16.724 1.00 97.81 275 GLY A N 1
ATOM 2168 C CA . GLY A 1 275 ? 4.176 0.397 -17.842 1.00 97.81 275 GLY A CA 1
ATOM 2169 C C . GLY A 1 275 ? 5.616 0.528 -18.351 1.00 97.81 275 GLY A C 1
ATOM 2170 O O . GLY A 1 275 ? 6.165 -0.438 -18.876 1.00 97.81 275 GLY A O 1
ATOM 2171 N N . VAL A 1 276 ? 6.251 1.693 -18.175 1.00 97.06 276 VAL A N 1
ATOM 2172 C CA . VAL A 1 276 ? 7.662 1.908 -18.533 1.00 97.06 276 VAL A CA 1
ATOM 2173 C C . VAL A 1 276 ? 8.560 1.094 -17.602 1.00 97.06 276 VAL A C 1
ATOM 2175 O O . VAL A 1 276 ? 9.377 0.320 -18.097 1.00 97.06 276 VAL A O 1
ATOM 2178 N N . GLN A 1 277 ? 8.355 1.198 -16.283 1.00 94.25 277 GLN A N 1
ATOM 2179 C CA . GLN A 1 277 ? 9.102 0.428 -15.278 1.00 94.25 277 GLN A CA 1
ATOM 2180 C C . GLN A 1 277 ? 8.943 -1.081 -15.508 1.00 94.25 277 GLN A C 1
ATOM 2182 O O . GLN A 1 277 ? 9.934 -1.804 -15.587 1.00 94.25 277 GLN A O 1
ATOM 2187 N N . LEU A 1 278 ? 7.704 -1.541 -15.725 1.00 96.00 278 LEU A N 1
ATOM 2188 C CA . LEU A 1 278 ? 7.410 -2.932 -16.076 1.00 96.00 278 LEU A CA 1
ATOM 2189 C C . LEU A 1 278 ? 8.236 -3.401 -17.283 1.00 96.00 278 LEU A C 1
ATOM 2191 O O . LEU A 1 278 ? 8.865 -4.454 -17.242 1.00 96.00 278 LEU A O 1
ATOM 2195 N N . LEU A 1 279 ? 8.237 -2.637 -18.380 1.00 97.06 279 LEU A N 1
ATOM 2196 C CA . LEU A 1 279 ? 8.964 -3.021 -19.590 1.00 97.06 279 LEU A CA 1
ATOM 2197 C C . LEU A 1 279 ? 10.481 -3.029 -19.380 1.00 97.06 279 LEU A C 1
ATOM 2199 O O . LEU A 1 279 ? 11.149 -3.889 -19.953 1.00 97.06 279 LEU A O 1
ATOM 2203 N N . LEU A 1 280 ? 11.022 -2.123 -18.562 1.00 94.12 280 LEU A N 1
ATOM 2204 C CA . LEU A 1 280 ? 12.435 -2.144 -18.177 1.00 94.12 280 LEU A CA 1
ATOM 2205 C C . LEU A 1 280 ? 12.775 -3.417 -17.393 1.00 94.12 280 LEU A C 1
ATOM 2207 O O . LEU A 1 280 ? 13.723 -4.106 -17.759 1.00 94.12 280 LEU A O 1
ATOM 2211 N N . HIS A 1 281 ? 11.954 -3.792 -16.409 1.00 92.94 281 HIS A N 1
ATOM 2212 C CA . HIS A 1 281 ? 12.142 -5.011 -15.610 1.00 92.94 281 HIS A CA 1
ATOM 2213 C C . HIS A 1 281 ? 12.047 -6.299 -16.441 1.00 92.94 281 HIS A C 1
ATOM 2215 O O . HIS A 1 281 ? 12.685 -7.299 -16.127 1.00 92.94 281 HIS A O 1
ATOM 2221 N N . LEU A 1 282 ? 11.296 -6.267 -17.545 1.00 94.62 282 LEU A N 1
ATOM 2222 C CA . LEU A 1 282 ? 11.215 -7.358 -18.522 1.00 94.62 282 LEU A CA 1
ATOM 2223 C C . LEU A 1 282 ? 12.329 -7.312 -19.591 1.00 94.62 282 LEU A C 1
ATOM 2225 O O . LEU A 1 282 ? 12.278 -8.055 -20.575 1.00 94.62 282 LEU A O 1
ATOM 2229 N N . GLY A 1 283 ? 13.298 -6.397 -19.478 1.00 94.50 283 GLY A N 1
ATOM 2230 C CA . GLY A 1 283 ? 14.385 -6.212 -20.447 1.00 94.50 283 GLY A CA 1
ATOM 2231 C C . GLY A 1 283 ? 13.940 -5.644 -21.805 1.00 94.50 283 GLY A C 1
ATOM 2232 O O . GLY A 1 283 ? 14.690 -5.673 -22.787 1.00 94.50 283 GLY A O 1
ATOM 2233 N N . ARG A 1 284 ? 12.719 -5.107 -21.907 1.00 96.00 284 ARG A N 1
ATOM 2234 C CA . ARG A 1 284 ? 12.096 -4.578 -23.136 1.00 96.00 284 ARG A CA 1
ATOM 2235 C C . ARG A 1 284 ? 12.394 -3.088 -23.342 1.00 96.00 284 ARG A C 1
ATOM 2237 O O . ARG A 1 284 ? 11.493 -2.296 -23.609 1.00 96.00 284 ARG A O 1
ATOM 2244 N N . HIS A 1 285 ? 13.670 -2.712 -23.299 1.00 95.88 285 HIS A N 1
ATOM 2245 C CA . HIS A 1 285 ? 14.154 -1.323 -23.354 1.00 95.88 285 HIS A CA 1
ATOM 2246 C C . HIS A 1 285 ? 13.561 -0.477 -24.497 1.00 95.88 285 HIS A C 1
ATOM 2248 O O . HIS A 1 285 ? 13.083 0.631 -24.265 1.00 95.88 285 HIS A O 1
ATOM 2254 N N . LYS A 1 286 ? 13.517 -1.007 -25.732 1.00 97.75 286 LYS A N 1
ATOM 2255 C CA . LYS A 1 286 ? 12.924 -0.296 -26.885 1.00 97.75 286 LYS A CA 1
ATOM 2256 C C . LYS A 1 286 ? 11.428 -0.023 -26.696 1.00 97.75 286 LYS A C 1
ATOM 2258 O O . LYS A 1 286 ? 10.947 1.043 -27.063 1.00 97.75 286 LYS A O 1
ATOM 2263 N N . GLY A 1 287 ? 10.702 -0.982 -26.119 1.00 97.94 287 GLY A N 1
ATOM 2264 C CA . GLY A 1 287 ? 9.283 -0.827 -25.804 1.00 97.94 287 GLY A CA 1
ATOM 2265 C C . GLY A 1 287 ? 9.057 0.199 -24.696 1.00 97.94 287 GLY A C 1
ATOM 2266 O O . GLY A 1 287 ? 8.159 1.026 -24.815 1.00 97.94 287 GLY A O 1
ATOM 2267 N N . ALA A 1 288 ? 9.900 0.180 -23.660 1.00 97.50 288 ALA A N 1
ATOM 2268 C CA . ALA A 1 288 ? 9.852 1.150 -22.569 1.00 97.50 288 ALA A CA 1
ATOM 2269 C C . ALA A 1 288 ? 10.056 2.586 -23.083 1.00 97.50 288 ALA A C 1
ATOM 2271 O O . ALA A 1 288 ? 9.251 3.464 -22.776 1.00 97.50 288 ALA A O 1
ATOM 2272 N N . ALA A 1 289 ? 11.069 2.805 -23.931 1.00 98.19 289 ALA A N 1
ATOM 2273 C CA . ALA A 1 289 ? 11.336 4.102 -24.554 1.00 98.19 289 ALA A CA 1
ATOM 2274 C C . ALA A 1 289 ? 10.164 4.575 -25.431 1.00 98.19 289 ALA A C 1
ATOM 2276 O O . ALA A 1 289 ? 9.687 5.696 -25.271 1.00 98.19 289 ALA A O 1
ATOM 2277 N N . ALA A 1 290 ? 9.637 3.701 -26.295 1.00 98.06 290 ALA A N 1
ATOM 2278 C CA . ALA A 1 290 ? 8.500 4.031 -27.154 1.00 98.06 290 ALA A CA 1
ATOM 2279 C C . ALA A 1 290 ? 7.232 4.376 -26.350 1.00 98.06 290 ALA A C 1
ATOM 2281 O O . ALA A 1 290 ? 6.508 5.312 -26.697 1.00 98.06 290 ALA A O 1
ATOM 2282 N N . LEU A 1 291 ? 6.963 3.644 -25.262 1.00 97.81 291 LEU A N 1
ATOM 2283 C CA . LEU A 1 291 ? 5.846 3.937 -24.367 1.00 97.81 291 LEU A CA 1
ATOM 2284 C C . LEU A 1 291 ? 6.042 5.284 -23.661 1.00 97.81 291 LEU A C 1
ATOM 2286 O O . LEU A 1 291 ? 5.112 6.087 -23.625 1.00 97.81 291 LEU A O 1
ATOM 2290 N N . TYR A 1 292 ? 7.243 5.554 -23.147 1.00 97.69 292 TYR A N 1
ATOM 2291 C CA . TYR A 1 292 ? 7.562 6.832 -22.516 1.00 97.69 292 TYR A CA 1
ATOM 2292 C C . TYR A 1 292 ? 7.366 8.008 -23.484 1.00 97.69 292 TYR A C 1
ATOM 2294 O O . TYR A 1 292 ? 6.641 8.947 -23.160 1.00 97.69 292 TYR A O 1
ATOM 2302 N N . GLU A 1 293 ? 7.911 7.927 -24.702 1.00 97.12 293 GLU A N 1
ATOM 2303 C CA . GLU A 1 293 ? 7.717 8.946 -25.741 1.00 97.12 293 GLU A CA 1
ATOM 2304 C C . GLU A 1 293 ? 6.237 9.152 -26.082 1.00 97.12 293 GLU A C 1
ATOM 2306 O O . GLU A 1 293 ? 5.783 10.283 -26.268 1.00 97.12 293 GLU A O 1
ATOM 2311 N N . HIS A 1 294 ? 5.461 8.067 -26.166 1.00 95.69 294 HIS A N 1
ATOM 2312 C CA . HIS A 1 294 ? 4.027 8.147 -26.420 1.00 95.69 294 HIS A CA 1
ATOM 2313 C C . HIS A 1 294 ? 3.293 8.893 -25.297 1.00 95.69 294 HIS A C 1
ATOM 2315 O O . HIS A 1 294 ? 2.473 9.770 -25.576 1.00 95.69 294 HIS A O 1
ATOM 2321 N N . LEU A 1 295 ? 3.591 8.573 -24.035 1.00 94.62 295 LEU A N 1
ATOM 2322 C CA . LEU A 1 295 ? 2.968 9.206 -22.871 1.00 94.62 295 LEU A CA 1
ATOM 2323 C C . LEU A 1 295 ? 3.395 10.668 -22.718 1.00 94.62 295 LEU A C 1
ATOM 2325 O O . LEU A 1 295 ? 2.551 11.518 -22.435 1.00 94.62 295 LEU A O 1
ATOM 2329 N N . GLN A 1 296 ? 4.660 10.989 -22.997 1.00 93.81 296 GLN A N 1
ATOM 2330 C CA . GLN A 1 296 ? 5.181 12.355 -22.957 1.00 93.81 296 GLN A CA 1
ATOM 2331 C C . GLN A 1 296 ? 4.405 13.292 -23.896 1.00 93.81 296 GLN A C 1
ATOM 2333 O O . GLN A 1 296 ? 4.079 14.415 -23.517 1.00 93.81 296 GLN A O 1
ATOM 2338 N N . ARG A 1 297 ? 4.018 12.825 -25.093 1.00 92.06 297 ARG A N 1
ATOM 2339 C CA . ARG A 1 297 ? 3.205 13.611 -26.050 1.00 92.06 297 ARG A CA 1
ATOM 2340 C C . ARG A 1 297 ? 1.796 13.937 -25.546 1.00 92.06 297 ARG A C 1
ATOM 2342 O O . ARG A 1 297 ? 1.117 14.776 -26.134 1.00 92.06 297 ARG A O 1
ATOM 2349 N N . ARG A 1 298 ? 1.333 13.272 -24.484 1.00 87.19 298 ARG A N 1
ATOM 2350 C CA . ARG A 1 298 ? 0.025 13.514 -23.855 1.00 87.19 298 ARG A CA 1
ATOM 2351 C C . ARG A 1 298 ? 0.106 14.544 -22.720 1.00 87.19 298 ARG A C 1
ATOM 2353 O O . ARG A 1 298 ? -0.917 14.829 -22.098 1.00 87.19 298 ARG A O 1
ATOM 2360 N N . TRP A 1 299 ? 1.290 15.106 -22.466 1.00 82.25 299 TRP A N 1
ATOM 2361 C CA . TRP A 1 299 ? 1.526 16.169 -21.492 1.00 82.25 299 TRP A CA 1
ATOM 2362 C C . TRP A 1 299 ? 1.401 17.580 -22.118 1.00 82.25 299 TRP A C 1
ATOM 2364 O O . TRP A 1 299 ? 1.821 17.767 -23.260 1.00 82.25 299 TRP A O 1
ATOM 2374 N N . PRO A 1 300 ? 0.878 18.596 -21.394 1.00 82.50 300 PRO A N 1
ATOM 2375 C CA . PRO A 1 300 ? 0.252 18.498 -20.077 1.00 82.50 300 PRO A CA 1
ATOM 2376 C C . PRO A 1 300 ? -1.126 17.837 -20.155 1.00 82.50 300 PRO A C 1
ATOM 2378 O O . PRO A 1 300 ? -1.843 17.949 -21.153 1.00 82.50 300 PRO A O 1
ATOM 2381 N N . VAL A 1 301 ? -1.516 17.167 -19.069 1.00 80.25 301 VAL A N 1
ATOM 2382 C CA . VAL A 1 301 ? -2.828 16.520 -18.954 1.00 80.25 301 VAL A CA 1
ATOM 2383 C C . VAL A 1 301 ? -3.929 17.585 -19.039 1.00 80.25 301 VAL A C 1
ATOM 2385 O O . VAL A 1 301 ? -4.156 18.355 -18.106 1.00 80.25 301 VAL A O 1
ATOM 2388 N N . ARG A 1 302 ? -4.630 17.655 -20.179 1.00 76.00 302 ARG A N 1
ATOM 2389 C CA . ARG A 1 302 ? -5.659 18.681 -20.414 1.00 76.00 302 ARG A CA 1
ATOM 2390 C C . ARG A 1 302 ? -6.814 18.554 -19.416 1.00 76.00 302 ARG A C 1
ATOM 2392 O O . ARG A 1 302 ? -7.482 17.518 -19.323 1.00 76.00 302 ARG A O 1
ATOM 2399 N N . GLY A 1 303 ? -7.095 19.651 -18.716 1.00 68.19 303 GLY A N 1
ATOM 2400 C CA . GLY A 1 303 ? -8.152 19.722 -17.708 1.00 68.19 303 GLY A CA 1
ATOM 2401 C C . GLY A 1 303 ? -7.778 19.120 -16.351 1.00 68.19 303 GLY A C 1
ATOM 2402 O O . GLY A 1 303 ? -8.676 18.946 -15.532 1.00 68.19 303 GLY A O 1
ATOM 2403 N N . ALA A 1 304 ? -6.500 18.807 -16.112 1.00 62.12 304 ALA A N 1
ATOM 2404 C CA . ALA A 1 304 ? -5.964 18.727 -14.757 1.00 62.12 304 ALA A CA 1
ATOM 2405 C C . ALA A 1 304 ? -5.772 20.163 -14.232 1.00 62.12 304 ALA A C 1
ATOM 2407 O O . ALA A 1 304 ? -5.241 21.008 -14.956 1.00 62.12 304 ALA A O 1
ATOM 2408 N N . LYS A 1 305 ? -6.277 20.456 -13.032 1.00 52.56 305 LYS A N 1
ATOM 2409 C CA . LYS A 1 305 ? -6.011 21.707 -12.307 1.00 52.56 305 LYS A CA 1
ATOM 2410 C C . LYS A 1 305 ? -5.057 21.424 -11.165 1.00 52.56 305 LYS A C 1
ATOM 2412 O O . LYS A 1 305 ? -5.250 20.362 -10.537 1.00 52.56 305 LYS A O 1
#

Foldseek 3Di:
DPQDPLNPQPFDLPPQQDPWDPLLLSVLLCCLQPVDDLQFAAEAEDCQLNSSVVSNLNSVCNRPVPRDYAYEYEDQQFDFPVVCVRPVPVDDGRDGCVVSSCVSCPPSVVRYHYYNAAFAADDQPPPPCCCRPPNGDDDPGHHDAPPPLTAHQEYHDDNQQHLLRVLRVCLRHQSNADAPRHKYKYFCLLPLLRLSRQLVVLLVVVQWDWDDDGQPGRITMTGGHDGDDSVSSVPDDNHLLPDPLVSSLVSLQVSLVNCVVVVNNSSSLSSLSSSLNSCVSNVNNVVSVVSVVVSVVCPPPPPDD

Solvent-accessible surface area (backbone atoms only — not comparable to full-atom values): 16408 Å² total; per-residue (Å²): 130,85,84,56,85,32,76,76,41,83,54,68,58,76,87,44,53,63,92,69,34,73,58,45,36,7,36,37,16,42,39,26,30,71,68,54,80,66,83,26,24,36,38,37,33,39,49,76,49,28,27,63,49,48,24,29,53,53,13,29,42,74,54,41,74,85,51,87,54,40,40,38,37,35,32,68,39,58,35,40,70,70,50,44,83,71,47,81,75,84,71,53,68,68,37,73,45,50,70,57,21,52,62,68,44,66,94,42,62,92,50,47,45,82,42,78,24,33,70,60,58,73,91,54,82,92,50,79,55,45,68,60,76,54,54,66,79,60,87,96,52,51,66,70,69,67,79,80,83,59,42,34,31,33,41,37,40,57,50,57,80,33,47,35,12,41,49,49,52,48,48,46,41,21,89,32,38,40,51,80,64,13,32,46,32,32,42,41,35,36,33,32,87,41,35,45,51,39,36,55,51,35,79,43,48,94,25,43,42,86,75,51,67,51,88,72,50,33,38,36,29,26,36,28,67,37,70,58,52,50,67,65,51,63,72,45,79,79,43,68,68,71,55,59,63,70,62,46,47,52,23,23,51,52,51,17,50,52,32,40,74,74,66,37,56,64,47,19,49,26,29,50,49,9,46,30,52,52,26,47,56,56,70,35,53,72,57,18,51,54,49,47,58,57,54,56,71,57,59,77,61,86,87,69,130

Sequence (305 aa):
MKRTPWSADPSRVGEIPTMISREEQSYLHWLGRTQWRDQGHVVEIGPWLGGSTRCLAEGMLAGKPAARHRLHVFDNFLWREFMEKYAPLGLAPGASFEPNFRRHLAGHEERIVVHRCSLPDEKIPGDAEAEGIRGSEVPDLALFDWNSHEPIEILFVDGAKSWRGMRWLLRRTADALAPGKSLVVAQDLKYWGAYWVPAMLACFLDSLELVHQTERGSTVTFRLVRAL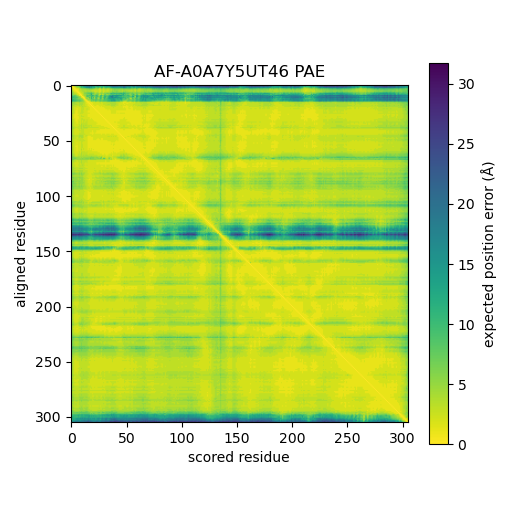SVAQVEALVDDATALPARETLAGLERVAKLLEQAGDKVGAMHVRLSGVQLLLHLGRHKGAAALYEHLQRRWPVRGAK